Protein AF-E4YW77-F1 (afdb_monomer_lite)

Sequence (332 aa):
PIFEDKIPRGYINLEYGKTAACCHLYTLLKEKKHKRVFITQLLSIFDEQNSPLDLLLYIADNLAYFPHTVIEDILFIIKHADSKINGAGNDLIHTFEKQLEVVENMETDEVKANDSDSDCDPEDENMVARVKERLPGPAEVLHFLRRALSIFMLLWLKIYFKQAFSISDKKIDAYSNDAAAVESKSKPASRKSGPTFEPREVIEYLAGHYRNGESEETQLMAVKMYFKLKKLMYDFDEICDSSDDETTKAKTKSSLTSQLEMEAKMLQKTPKKMQKDDLDSDRDTDGEEKQVQILDKARKKIQQKKSKGTKKKRRRRREDSDSSGSDFTPYG

pLDDT: mean 77.92, std 22.66, range [31.5, 98.19]

InterPro domains:
  IPR024986 Sister chromatid cohesion C-terminal domain [PF12830] (18-83)
  IPR033031 Scc2/Nipped-B family [PTHR21704] (18-323)

Secondary structure (DSSP, 8-state):
----S----SEEEETTEEEETTHHHHHH--SHHHHHHHHHHHHHTTT-TT--HHHHHHHHHHHHHS---BHHHHHHHHHHHHHHHHHHHHHHHHHHHHHHHHHHTTS-S-------SS---TT-HHHHHHHHHT---HHHHHHHHHHHHHHHHHHHHHHHHHHHHT--HHHHHHHHH-HHHHHTT--B--PPSS-----HHHHHHHHTTT--TTSHHHHHHHHHHHHHHHHHHHHHHHHHH-SS-GGGGTGGGTSHHHHHHHHHHHHT---S-SSS--S--------THHHHHHHHHHHHHHHHHHTTSSS---------------------

Foldseek 3Di:
DPDDLDQDAQWDADPQGIAGVCQVVLVVCPDPVSLLVVLLVLLCLLVPLPRDLSSLRNSLRNLLRHPAWWLLSVLSNLLSLLVSLLVLLVVLLVVQVVQLVVQVVVPDDDDPDPPPDDDLDLPPPVLLVSSLVSGHDLVSLQSSLSSLLSSVLSLLSSLLSCQQQVDDVVLSVCCNVCVPVCVVVIDTTDTDPQFDSCSPSSVCVSVPPLPTSPDPRVSSSSSSSSSLSVLQNVVVVCVVPCPDDPPCPVVVCVRPSNVVSVVSVVVSCDPPPDPPDDDDDDDDDDDDVPPVVVVVVVVVVVVVVVVPPDPDDDDDDDDDDDDDDDDDDDDD

Radius of gyration: 33.26 Å; chains: 1; bounding box: 99×67×98 Å

Structure (mmCIF, N/CA/C/O backbone):
data_AF-E4YW77-F1
#
_entry.id   AF-E4YW77-F1
#
loop_
_atom_site.group_PDB
_atom_site.id
_atom_site.type_symbol
_atom_site.label_atom_id
_atom_site.label_alt_id
_atom_site.label_comp_id
_atom_site.label_asym_id
_atom_site.label_entity_id
_atom_site.label_seq_id
_atom_site.pdbx_PDB_ins_code
_atom_site.Cartn_x
_atom_site.Cartn_y
_atom_site.Cartn_z
_atom_site.occupancy
_atom_site.B_iso_or_equiv
_atom_site.auth_seq_id
_atom_site.auth_comp_id
_atom_site.auth_asym_id
_atom_site.auth_atom_id
_atom_site.pdbx_PDB_model_num
ATOM 1 N N . PRO A 1 1 ? -22.494 -23.844 -9.106 1.00 35.53 1 PRO A N 1
ATOM 2 C CA . PRO A 1 1 ? -21.828 -22.906 -8.171 1.00 35.53 1 PRO A CA 1
ATOM 3 C C . PRO A 1 1 ? -20.330 -23.239 -8.051 1.00 35.53 1 PRO A C 1
ATOM 5 O O . PRO A 1 1 ? -19.981 -24.209 -7.392 1.00 35.53 1 PRO A O 1
ATOM 8 N N . ILE A 1 2 ? -19.466 -22.502 -8.761 1.00 37.06 2 ILE A N 1
ATOM 9 C CA . ILE A 1 2 ? -18.009 -22.763 -8.806 1.00 37.06 2 ILE A CA 1
ATOM 10 C C . ILE A 1 2 ? -17.233 -21.464 -8.523 1.00 37.06 2 ILE A C 1
ATOM 12 O O . ILE A 1 2 ? -16.315 -21.085 -9.241 1.00 37.06 2 ILE A O 1
ATOM 16 N N . PHE A 1 3 ? -17.656 -20.768 -7.471 1.00 39.53 3 PHE A N 1
ATOM 17 C CA . PHE A 1 3 ? -16.925 -19.671 -6.847 1.00 39.53 3 PHE A CA 1
ATOM 18 C C . PHE A 1 3 ? -17.033 -19.875 -5.336 1.00 39.53 3 PHE A C 1
ATOM 20 O O . PHE A 1 3 ? -18.004 -19.459 -4.716 1.00 39.53 3 PHE A O 1
ATOM 27 N N . GLU A 1 4 ? -16.069 -20.609 -4.782 1.00 44.56 4 GLU A N 1
ATOM 28 C CA . GLU A 1 4 ? -15.734 -20.523 -3.356 1.00 44.56 4 GLU A CA 1
ATOM 29 C C . GLU A 1 4 ? -15.167 -19.123 -3.076 1.00 44.56 4 GLU A C 1
ATOM 31 O O . GLU A 1 4 ? -14.610 -18.505 -3.989 1.00 44.56 4 GLU A O 1
ATOM 36 N N . ASP A 1 5 ? -15.264 -18.653 -1.831 1.00 53.66 5 ASP A N 1
ATOM 37 C CA . ASP A 1 5 ? -14.944 -17.292 -1.369 1.00 53.66 5 ASP A CA 1
ATOM 38 C C . ASP A 1 5 ? -13.445 -16.930 -1.444 1.00 53.66 5 ASP A C 1
ATOM 40 O O . ASP A 1 5 ? -12.749 -16.717 -0.451 1.00 53.66 5 ASP A O 1
ATOM 44 N N . LYS A 1 6 ? -12.916 -16.879 -2.666 1.00 79.31 6 LYS A N 1
ATOM 45 C CA . LYS A 1 6 ? -11.511 -16.618 -2.975 1.00 79.31 6 LYS A CA 1
ATOM 46 C C . LYS A 1 6 ? -11.339 -15.160 -3.370 1.00 79.31 6 LYS A C 1
ATOM 48 O O . LYS A 1 6 ? -11.734 -14.748 -4.458 1.00 79.31 6 LYS A O 1
ATOM 53 N N . ILE A 1 7 ? -10.709 -14.408 -2.467 1.00 88.44 7 ILE A N 1
ATOM 54 C CA . ILE A 1 7 ? -10.343 -12.994 -2.621 1.00 88.44 7 ILE A CA 1
ATOM 55 C C . ILE A 1 7 ? -9.730 -12.763 -4.018 1.00 88.44 7 ILE A C 1
ATOM 57 O O . ILE A 1 7 ? -8.744 -13.434 -4.351 1.00 88.44 7 ILE A O 1
ATOM 61 N N . PRO A 1 8 ? -10.267 -11.842 -4.841 1.00 90.25 8 PRO A N 1
ATOM 62 C CA . PRO A 1 8 ? -9.777 -11.630 -6.198 1.00 90.25 8 PRO A CA 1
ATOM 63 C C . PRO A 1 8 ? -8.341 -11.094 -6.170 1.00 90.25 8 PRO A C 1
ATOM 65 O O . PRO A 1 8 ? -8.061 -10.041 -5.601 1.00 90.25 8 PRO A O 1
ATOM 68 N N . ARG A 1 9 ? -7.411 -11.825 -6.794 1.00 94.50 9 ARG A N 1
ATOM 69 C CA . ARG A 1 9 ? -5.995 -11.440 -6.889 1.00 94.50 9 ARG A CA 1
ATOM 70 C C . ARG A 1 9 ? -5.672 -10.911 -8.278 1.00 94.50 9 ARG A C 1
ATOM 72 O O . ARG A 1 9 ? -6.065 -11.498 -9.283 1.00 94.50 9 ARG A O 1
ATOM 79 N N . GLY A 1 10 ? -4.900 -9.833 -8.343 1.00 95.75 10 GLY A N 1
ATOM 80 C CA . GLY A 1 10 ? -4.478 -9.188 -9.592 1.00 95.75 10 GLY A CA 1
ATOM 81 C C . GLY A 1 10 ? -3.318 -9.877 -10.308 1.00 95.75 10 GLY A C 1
ATOM 82 O O . GLY A 1 10 ? -2.613 -9.240 -11.091 1.00 95.75 10 GLY A O 1
ATOM 83 N N . TYR A 1 11 ? -3.082 -11.162 -10.036 1.00 95.38 11 TYR A N 1
ATOM 84 C CA . TYR A 1 11 ? -2.024 -11.949 -10.658 1.00 95.38 11 TYR A CA 1
ATOM 85 C C . TYR A 1 11 ? -2.493 -13.342 -11.063 1.00 95.38 11 TYR A C 1
ATOM 87 O O . TYR A 1 11 ? -3.432 -13.906 -10.509 1.00 95.38 11 TYR A O 1
ATOM 95 N N . ILE A 1 12 ? -1.749 -13.924 -11.996 1.00 93.75 12 ILE A N 1
ATOM 96 C CA . ILE A 1 12 ? -1.865 -15.309 -12.435 1.00 93.75 12 ILE A CA 1
ATOM 97 C C . ILE A 1 12 ? -0.593 -16.041 -11.995 1.00 93.75 12 ILE A C 1
ATOM 99 O O . ILE A 1 12 ? 0.522 -15.539 -12.174 1.00 93.75 12 ILE A O 1
ATOM 103 N N . ASN A 1 13 ? -0.756 -17.225 -11.401 1.00 90.94 13 ASN A N 1
ATOM 104 C CA . ASN A 1 13 ? 0.357 -18.129 -11.114 1.00 90.94 13 ASN A CA 1
ATOM 105 C C . ASN A 1 13 ? 0.772 -18.844 -12.408 1.00 90.94 13 ASN A C 1
ATOM 107 O O . ASN A 1 13 ? -0.054 -19.497 -13.042 1.00 90.94 13 ASN A O 1
ATOM 111 N N . LEU A 1 14 ? 2.048 -18.751 -12.771 1.00 85.94 14 LEU A N 1
ATOM 112 C CA . LEU A 1 14 ? 2.686 -19.538 -13.826 1.00 85.94 14 LEU A CA 1
ATOM 113 C C . LEU A 1 14 ? 3.696 -20.509 -13.197 1.00 85.94 14 LEU A C 1
ATOM 115 O O . LEU A 1 14 ? 4.164 -20.289 -12.081 1.00 85.94 14 LEU A O 1
ATOM 119 N N . GLU A 1 15 ? 4.097 -21.527 -13.958 1.00 80.56 15 GLU A N 1
ATOM 120 C CA . GLU A 1 15 ? 5.107 -22.538 -13.587 1.00 80.56 15 GLU A CA 1
ATOM 121 C C . GLU A 1 15 ? 6.407 -21.931 -13.014 1.00 80.56 15 GLU A C 1
ATOM 123 O O . GLU A 1 15 ? 7.008 -22.487 -12.098 1.00 80.56 15 GLU A O 1
ATOM 128 N N . TYR A 1 16 ? 6.794 -20.743 -13.497 1.00 76.94 16 TYR A N 1
ATOM 129 C CA . TYR A 1 16 ? 8.021 -20.033 -13.117 1.00 76.94 16 TYR A CA 1
ATOM 130 C C . TYR A 1 16 ? 7.784 -18.739 -12.303 1.00 76.94 16 TYR A C 1
ATOM 132 O O . TYR A 1 16 ? 8.722 -17.966 -12.105 1.00 76.94 16 TYR A O 1
ATOM 140 N N . GLY A 1 17 ? 6.560 -18.483 -11.812 1.00 84.69 17 GLY A N 1
ATOM 141 C CA . GLY A 1 17 ? 6.255 -17.364 -10.902 1.00 84.69 17 GLY A CA 1
ATOM 142 C C . GLY A 1 17 ? 4.943 -16.614 -11.181 1.00 84.69 17 GLY A C 1
ATOM 143 O O . GLY A 1 17 ? 4.153 -16.996 -12.037 1.00 84.69 17 GLY A O 1
ATOM 144 N N . LYS A 1 18 ? 4.700 -15.519 -10.446 1.00 91.19 18 LYS A N 1
ATOM 145 C CA . LYS A 1 18 ? 3.492 -14.672 -10.573 1.00 91.19 18 LYS A CA 1
ATOM 146 C C . LYS A 1 18 ? 3.658 -13.571 -11.635 1.00 91.19 18 LYS A C 1
ATOM 148 O O . LYS A 1 18 ? 4.657 -12.844 -11.592 1.00 91.19 18 LYS A O 1
ATOM 153 N N . THR A 1 19 ? 2.664 -13.405 -12.513 1.00 93.88 19 THR A N 1
ATOM 154 C CA . THR A 1 19 ? 2.532 -12.297 -13.491 1.00 93.88 19 THR A CA 1
ATOM 155 C C . THR A 1 19 ? 1.221 -11.534 -13.278 1.00 93.88 19 THR A C 1
ATOM 157 O O . THR A 1 19 ? 0.256 -12.132 -12.815 1.00 93.88 19 THR A O 1
ATOM 160 N N . ALA A 1 20 ? 1.149 -10.243 -13.610 1.00 96.50 20 ALA A N 1
ATOM 161 C CA . ALA A 1 20 ? -0.085 -9.459 -13.484 1.00 96.50 20 ALA A CA 1
ATOM 162 C C . ALA A 1 20 ? -1.220 -10.014 -14.363 1.00 96.50 20 ALA A C 1
ATOM 164 O O . ALA A 1 20 ? -0.994 -10.391 -15.515 1.00 96.50 20 ALA A O 1
ATOM 165 N N . ALA A 1 21 ? -2.455 -10.002 -13.860 1.00 96.12 21 ALA A N 1
ATOM 166 C CA . ALA A 1 21 ? -3.632 -10.430 -14.619 1.00 96.12 21 ALA A CA 1
ATOM 167 C C . ALA A 1 21 ? -3.845 -9.546 -15.864 1.00 96.12 21 ALA A C 1
ATOM 169 O O . ALA A 1 21 ? -4.044 -10.044 -16.970 1.00 96.12 21 ALA A O 1
ATOM 170 N N . CYS A 1 22 ? -3.668 -8.232 -15.718 1.00 95.44 22 CYS A N 1
ATOM 171 C CA . CYS A 1 22 ? -3.737 -7.250 -16.799 1.00 95.44 22 CYS A CA 1
ATOM 172 C C . CYS A 1 22 ? -2.391 -7.062 -17.539 1.00 95.44 22 CYS A C 1
ATOM 174 O O . CYS A 1 22 ? -2.182 -6.027 -18.177 1.00 95.44 22 CYS A O 1
ATOM 176 N N . CYS A 1 23 ? -1.453 -8.021 -17.472 1.00 94.56 23 CYS A N 1
ATOM 177 C CA . CYS A 1 23 ? -0.116 -7.869 -18.068 1.00 94.56 23 CYS A CA 1
ATOM 178 C C . CYS A 1 23 ? -0.146 -7.552 -19.574 1.00 94.56 23 CYS A C 1
ATOM 180 O O . CYS A 1 23 ? 0.636 -6.716 -20.027 1.00 94.56 23 CYS A O 1
ATOM 182 N N . HIS A 1 24 ? -1.073 -8.142 -20.339 1.00 94.56 24 HIS A N 1
ATOM 183 C CA . HIS A 1 24 ? -1.190 -7.867 -21.773 1.00 94.56 24 HIS A CA 1
ATOM 184 C C . HIS A 1 24 ? -1.574 -6.404 -22.052 1.00 94.56 24 HIS A C 1
ATOM 186 O O . HIS A 1 24 ? -0.915 -5.750 -22.862 1.00 94.56 24 HIS A O 1
ATOM 192 N N . LEU A 1 25 ? -2.551 -5.858 -21.313 1.00 95.31 25 LEU A N 1
ATOM 193 C CA . LEU A 1 25 ? -2.951 -4.448 -21.403 1.00 95.31 25 LEU A CA 1
ATOM 194 C C . LEU A 1 25 ? -1.757 -3.516 -21.150 1.00 95.31 25 LEU A C 1
ATOM 196 O O . LEU A 1 25 ? -1.513 -2.599 -21.930 1.00 95.31 25 LEU A O 1
ATOM 200 N N . TYR A 1 26 ? -0.949 -3.802 -20.126 1.00 95.88 26 TYR A N 1
ATOM 201 C CA . TYR A 1 26 ? 0.250 -3.017 -19.823 1.00 95.88 26 TYR A CA 1
ATOM 202 C C . TYR A 1 26 ? 1.338 -3.118 -20.911 1.00 95.88 26 TYR A C 1
ATOM 204 O O . TYR A 1 26 ? 2.038 -2.141 -21.173 1.00 95.88 26 TYR A O 1
ATOM 212 N N . THR A 1 27 ? 1.470 -4.260 -21.601 1.00 93.88 27 THR A N 1
ATOM 213 C CA . THR A 1 27 ? 2.408 -4.393 -22.739 1.00 93.88 27 THR A CA 1
ATOM 214 C C . THR A 1 27 ? 1.927 -3.727 -24.032 1.00 93.88 27 THR A C 1
ATOM 216 O O . THR A 1 27 ? 2.758 -3.365 -24.866 1.00 93.88 27 THR A O 1
ATOM 219 N N . LEU A 1 28 ? 0.617 -3.503 -24.199 1.00 96.00 28 LEU A N 1
ATOM 220 C CA . LEU A 1 28 ? 0.075 -2.709 -25.310 1.00 96.00 28 LEU A CA 1
ATOM 221 C C . LEU A 1 28 ? 0.405 -1.210 -25.165 1.00 96.00 28 LEU A C 1
ATOM 223 O O . LEU A 1 28 ? 0.532 -0.510 -26.173 1.00 96.00 28 LEU A O 1
ATOM 227 N N . LEU A 1 29 ? 0.624 -0.721 -23.937 1.00 94.50 29 LEU A N 1
ATOM 228 C CA . LEU A 1 29 ? 1.082 0.643 -23.646 1.00 94.50 29 LEU A CA 1
ATOM 229 C C . LEU A 1 29 ? 2.572 0.821 -24.002 1.00 94.50 29 LEU A C 1
ATOM 231 O O . LEU A 1 29 ? 3.445 0.886 -23.137 1.00 94.50 29 LEU A O 1
ATOM 235 N N . LYS A 1 30 ? 2.872 0.904 -25.304 1.00 89.19 30 LYS A N 1
ATOM 236 C CA . LYS A 1 30 ? 4.247 1.040 -25.825 1.00 89.19 30 LYS A CA 1
ATOM 237 C C . LYS A 1 30 ? 4.947 2.323 -25.367 1.00 89.19 30 LYS A C 1
ATOM 239 O O . LYS A 1 30 ? 6.140 2.302 -25.082 1.00 89.19 30 LYS A O 1
ATOM 244 N N . GLU A 1 31 ? 4.228 3.443 -25.316 1.00 91.88 31 GLU A N 1
ATOM 245 C CA . GLU A 1 31 ? 4.814 4.734 -24.946 1.00 91.88 31 GLU A CA 1
ATOM 246 C C . GLU A 1 31 ? 4.889 4.928 -23.428 1.00 91.88 31 GLU A C 1
ATOM 248 O O . GLU A 1 31 ? 3.885 4.832 -22.718 1.00 91.88 31 GLU A O 1
ATOM 253 N N . LYS A 1 32 ? 6.069 5.333 -22.945 1.00 91.19 32 LYS A N 1
ATOM 254 C CA . LYS A 1 32 ? 6.336 5.647 -21.532 1.00 91.19 32 LYS A CA 1
ATOM 255 C C . LYS A 1 32 ? 5.343 6.654 -20.936 1.00 91.19 32 LYS A C 1
ATOM 257 O O . LYS A 1 32 ? 4.921 6.486 -19.794 1.00 91.19 32 LYS A O 1
ATOM 262 N N . LYS A 1 33 ? 4.916 7.659 -21.714 1.00 93.62 33 LYS A N 1
ATOM 263 C CA . LYS A 1 33 ? 3.917 8.655 -21.285 1.00 93.62 33 LYS A CA 1
ATOM 264 C C . LYS A 1 33 ? 2.561 8.005 -20.959 1.00 93.62 33 LYS A C 1
ATOM 266 O O . LYS A 1 33 ? 1.977 8.309 -19.927 1.00 93.62 33 LYS A O 1
ATOM 271 N N . HIS A 1 34 ? 2.110 7.049 -21.778 1.00 95.25 34 HIS A N 1
ATOM 272 C CA . HIS A 1 34 ? 0.854 6.328 -21.561 1.00 95.25 34 HIS A CA 1
ATOM 273 C C . HIS A 1 34 ? 0.963 5.349 -20.384 1.00 95.25 34 HIS A C 1
ATOM 275 O O . HIS A 1 34 ? 0.038 5.277 -19.582 1.00 95.25 34 HIS A O 1
ATOM 281 N N . LYS A 1 35 ? 2.111 4.668 -20.214 1.00 95.06 35 LYS A N 1
ATOM 282 C CA . LYS A 1 35 ? 2.381 3.860 -19.008 1.00 95.06 35 LYS A CA 1
ATOM 283 C C . LYS A 1 35 ? 2.310 4.695 -17.727 1.00 95.06 35 LYS A C 1
ATOM 285 O O . LYS A 1 35 ? 1.637 4.280 -16.790 1.00 95.06 35 LYS A O 1
ATOM 290 N N . ARG A 1 36 ? 2.974 5.861 -17.690 1.00 95.38 36 ARG A N 1
ATOM 291 C CA . ARG A 1 36 ? 2.954 6.774 -16.531 1.00 95.38 36 ARG A CA 1
ATOM 292 C C . ARG A 1 36 ? 1.522 7.221 -16.204 1.00 95.38 36 ARG A C 1
ATOM 294 O O . ARG A 1 36 ? 1.099 7.028 -15.074 1.00 95.38 36 ARG A O 1
ATOM 301 N N . VAL A 1 37 ? 0.755 7.709 -17.188 1.00 97.12 37 VAL A N 1
ATOM 302 C CA . VAL A 1 37 ? -0.655 8.122 -16.986 1.00 97.12 37 VAL A CA 1
ATOM 303 C C . VAL A 1 37 ? -1.526 6.971 -16.469 1.00 97.12 37 VAL A C 1
ATOM 305 O O . VAL A 1 37 ? -2.259 7.159 -15.503 1.00 97.12 37 VAL A O 1
ATOM 308 N N . PHE A 1 38 ? -1.414 5.774 -17.053 1.00 97.38 38 PHE A N 1
ATOM 309 C CA . PHE A 1 38 ? -2.162 4.592 -16.610 1.00 97.38 38 PHE A CA 1
ATOM 310 C C . PHE A 1 38 ? -1.812 4.184 -15.169 1.00 97.38 38 PHE A C 1
ATOM 312 O O . PHE A 1 38 ? -2.704 3.904 -14.374 1.00 97.38 38 PHE A O 1
ATOM 319 N N . ILE A 1 39 ? -0.527 4.212 -14.798 1.00 97.38 39 ILE A N 1
ATOM 320 C CA . ILE A 1 39 ? -0.080 3.967 -13.418 1.00 97.38 39 ILE A CA 1
ATOM 321 C C . ILE A 1 39 ? -0.649 5.020 -12.457 1.00 97.38 39 ILE A C 1
ATOM 323 O O . ILE A 1 39 ? -1.152 4.657 -11.397 1.00 97.38 39 ILE A O 1
ATOM 327 N N . THR A 1 40 ? -0.610 6.306 -12.818 1.00 97.31 40 THR A N 1
ATOM 328 C CA . THR A 1 40 ? -1.172 7.381 -11.987 1.00 97.31 40 THR A CA 1
ATOM 329 C C . THR A 1 40 ? -2.684 7.214 -11.799 1.00 97.31 40 THR A C 1
ATOM 331 O O . THR A 1 40 ? -3.159 7.381 -10.682 1.00 97.31 40 THR A O 1
ATOM 334 N N . GLN A 1 41 ? -3.424 6.802 -12.838 1.00 96.56 41 GLN A N 1
ATOM 335 C CA . GLN A 1 41 ? -4.861 6.495 -12.746 1.00 96.56 41 GLN A CA 1
ATOM 336 C C . GLN A 1 41 ? -5.164 5.269 -11.870 1.00 96.56 41 GLN A C 1
ATOM 338 O O . GLN A 1 41 ? -6.141 5.275 -11.129 1.00 96.56 41 GLN A O 1
ATOM 343 N N . LEU A 1 42 ? -4.328 4.224 -11.909 1.00 97.12 42 LEU A N 1
ATOM 344 C CA . LEU A 1 42 ? -4.466 3.082 -10.997 1.00 97.12 42 LEU A CA 1
ATOM 345 C C . LEU A 1 42 ? -4.191 3.471 -9.536 1.00 97.12 42 LEU A C 1
ATOM 347 O O . LEU A 1 42 ? -4.837 2.952 -8.630 1.00 97.12 42 LEU A O 1
ATOM 351 N N . LEU A 1 43 ? -3.246 4.385 -9.300 1.00 97.12 43 LEU A N 1
ATOM 352 C CA . LEU A 1 43 ? -2.901 4.854 -7.957 1.00 97.12 43 LEU A CA 1
ATOM 353 C C . LEU A 1 43 ? -3.898 5.882 -7.399 1.00 97.12 43 LEU A C 1
ATOM 355 O O . LEU A 1 43 ? -4.079 5.916 -6.186 1.00 97.12 43 LEU A O 1
ATOM 359 N N . SER A 1 44 ? -4.591 6.669 -8.231 1.00 95.69 44 SER A N 1
ATOM 360 C CA . SER A 1 44 ? -5.614 7.610 -7.741 1.00 95.69 44 SER A CA 1
ATOM 361 C C . SER A 1 44 ? -6.852 6.924 -7.153 1.00 95.69 44 SER A C 1
ATOM 363 O O . SER A 1 44 ? -7.528 7.501 -6.312 1.00 95.69 44 SER A O 1
ATOM 365 N N . ILE A 1 45 ? -7.109 5.658 -7.499 1.00 95.69 45 ILE A N 1
ATOM 366 C CA . ILE A 1 45 ? -8.207 4.868 -6.911 1.00 95.69 45 ILE A CA 1
ATOM 367 C C . ILE A 1 45 ? -7.982 4.644 -5.393 1.00 95.69 45 ILE A C 1
ATOM 369 O O . ILE A 1 45 ? -8.934 4.397 -4.658 1.00 95.69 45 ILE A O 1
ATOM 373 N N . PHE A 1 46 ? -6.748 4.796 -4.885 1.00 95.75 46 PHE A N 1
ATOM 374 C CA . PHE A 1 46 ? -6.438 4.766 -3.444 1.00 95.75 46 PHE A CA 1
ATOM 375 C C . PHE A 1 46 ? -6.796 6.076 -2.709 1.00 95.75 46 PHE A C 1
ATOM 377 O O . PHE A 1 46 ? -6.960 6.060 -1.485 1.00 95.75 46 PHE A O 1
ATOM 384 N N . ASP A 1 47 ? -6.948 7.200 -3.423 1.00 91.00 47 ASP A N 1
ATOM 385 C CA . ASP A 1 47 ? -7.424 8.459 -2.829 1.00 91.00 47 ASP A CA 1
ATOM 386 C C . ASP A 1 47 ? -8.889 8.334 -2.396 1.00 91.00 47 ASP A C 1
ATOM 388 O O . ASP A 1 47 ? -9.266 8.788 -1.315 1.00 91.00 47 ASP A O 1
ATOM 392 N N . GLU A 1 48 ? -9.701 7.671 -3.224 1.00 89.38 48 GLU A N 1
ATOM 393 C CA . GLU A 1 48 ? -11.135 7.484 -3.019 1.00 89.38 48 GLU A CA 1
ATOM 394 C C . GLU A 1 48 ? -11.419 6.756 -1.694 1.00 89.38 48 GLU A C 1
ATOM 396 O O . GLU A 1 48 ? -11.180 5.556 -1.541 1.00 89.38 48 GLU A O 1
ATOM 401 N N . GLN A 1 49 ? -11.979 7.483 -0.720 1.00 78.44 49 GLN A N 1
ATOM 402 C CA . GLN A 1 49 ? -12.265 6.963 0.625 1.00 78.44 49 GLN A CA 1
ATOM 403 C C . GLN A 1 49 ? -13.143 5.699 0.604 1.00 78.44 49 GLN A C 1
ATOM 405 O O . GLN A 1 49 ? -12.969 4.803 1.429 1.00 78.44 49 GLN A O 1
ATOM 410 N N . ASN A 1 50 ? -14.032 5.599 -0.389 1.00 83.75 50 ASN A N 1
ATOM 411 C CA . ASN A 1 50 ? -14.988 4.507 -0.556 1.00 83.75 50 ASN A CA 1
ATOM 412 C C . ASN A 1 50 ? -14.530 3.386 -1.509 1.00 83.75 50 ASN A C 1
ATOM 414 O O . ASN A 1 50 ? -15.314 2.468 -1.764 1.00 83.75 50 ASN A O 1
ATOM 418 N N . SER A 1 51 ? -13.280 3.386 -1.990 1.00 90.44 51 SER A N 1
ATOM 419 C CA . SER A 1 51 ? -12.745 2.289 -2.816 1.00 90.44 51 SER A CA 1
ATOM 420 C C . SER A 1 51 ? -12.773 0.947 -2.069 1.00 90.44 51 SER A C 1
ATOM 422 O O . SER A 1 51 ? -12.347 0.880 -0.907 1.00 90.44 51 SER A O 1
ATOM 424 N N . PRO A 1 52 ? -13.322 -0.135 -2.654 1.00 93.38 52 PRO A N 1
ATOM 425 C CA . PRO A 1 52 ? -13.414 -1.428 -1.985 1.00 93.38 52 PRO A CA 1
ATOM 426 C C . PRO A 1 52 ? -12.042 -2.122 -1.956 1.00 93.38 52 PRO A C 1
ATOM 428 O O . PRO A 1 52 ? -11.255 -2.051 -2.901 1.00 93.38 52 PRO A O 1
ATOM 431 N N . LEU A 1 53 ? -11.707 -2.722 -0.810 1.00 94.81 53 LEU A N 1
ATOM 432 C CA . LEU A 1 53 ? -10.327 -3.107 -0.486 1.00 94.81 53 LEU A CA 1
ATOM 433 C C . LEU A 1 53 ? -9.819 -4.301 -1.321 1.00 94.81 53 LEU A C 1
ATOM 435 O O . LEU A 1 53 ? -8.620 -4.430 -1.551 1.00 94.81 53 LEU A O 1
ATOM 439 N N . ASP A 1 54 ? -10.728 -5.130 -1.829 1.00 95.50 54 ASP A N 1
ATOM 440 C CA . ASP A 1 54 ? -10.467 -6.216 -2.776 1.00 95.50 54 ASP A CA 1
ATOM 441 C C . ASP A 1 54 ? -10.109 -5.694 -4.178 1.00 95.50 54 ASP A C 1
ATOM 443 O O . ASP A 1 54 ? -9.155 -6.181 -4.785 1.00 95.50 54 ASP A O 1
ATOM 447 N N . LEU A 1 55 ? -10.786 -4.644 -4.661 1.00 96.12 55 LEU A N 1
ATOM 448 C CA . LEU A 1 55 ? -10.392 -3.932 -5.882 1.00 96.12 55 LEU A CA 1
ATOM 449 C C . LEU A 1 55 ? -9.011 -3.286 -5.719 1.00 96.12 55 LEU A C 1
ATOM 451 O O . LEU A 1 55 ? -8.166 -3.410 -6.606 1.00 96.12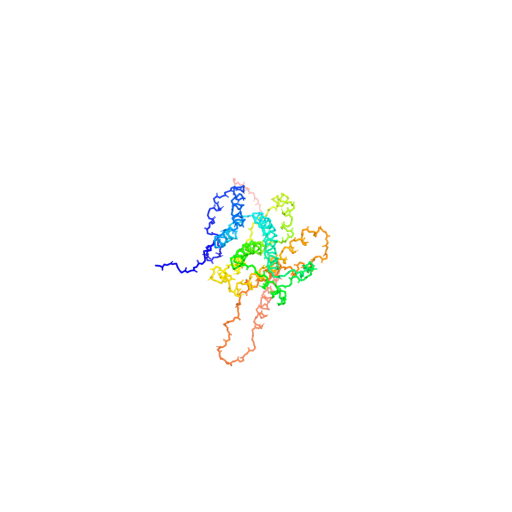 55 LEU A O 1
ATOM 455 N N . LEU A 1 56 ? -8.752 -2.639 -4.579 1.00 97.62 56 LEU A N 1
ATOM 456 C CA . LEU A 1 56 ? -7.441 -2.052 -4.285 1.00 97.62 56 LEU A CA 1
ATOM 457 C C . LEU A 1 56 ? -6.337 -3.123 -4.222 1.00 97.62 56 LEU A C 1
ATOM 459 O O . LEU A 1 56 ? -5.248 -2.897 -4.750 1.00 97.62 56 LEU A O 1
ATOM 463 N N . LEU A 1 57 ? -6.616 -4.307 -3.662 1.00 97.81 57 LEU A N 1
ATOM 464 C CA . LEU A 1 57 ? -5.690 -5.447 -3.667 1.00 97.81 57 LEU A CA 1
ATOM 465 C C . LEU A 1 57 ? -5.445 -5.974 -5.086 1.00 97.81 57 LEU A C 1
ATOM 467 O O . LEU A 1 57 ? -4.295 -6.200 -5.465 1.00 97.81 57 LEU A O 1
ATOM 471 N N . TYR A 1 58 ? -6.497 -6.104 -5.896 1.00 97.69 58 TYR A N 1
ATOM 472 C CA . TYR A 1 58 ? -6.388 -6.486 -7.303 1.00 97.69 58 TYR A CA 1
ATOM 473 C C . TYR A 1 58 ? -5.544 -5.477 -8.106 1.00 97.69 58 TYR A C 1
ATOM 475 O O . TYR A 1 58 ? -4.733 -5.870 -8.950 1.00 97.69 58 TYR A O 1
ATOM 483 N N . ILE A 1 59 ? -5.666 -4.176 -7.831 1.00 97.94 59 ILE A N 1
ATOM 484 C CA . ILE A 1 59 ? -4.834 -3.134 -8.451 1.00 97.94 59 ILE A CA 1
ATOM 485 C C . ILE A 1 59 ? -3.380 -3.219 -7.958 1.00 97.94 59 ILE A C 1
ATOM 487 O O . ILE A 1 59 ? -2.460 -3.198 -8.781 1.00 97.94 59 ILE A O 1
ATOM 491 N N . ALA A 1 60 ? -3.154 -3.365 -6.649 1.00 98.19 60 ALA A N 1
ATOM 492 C CA . ALA A 1 60 ? -1.815 -3.454 -6.062 1.00 98.19 60 ALA A CA 1
ATOM 493 C C . ALA A 1 60 ? -1.042 -4.694 -6.546 1.00 98.19 60 ALA A C 1
ATOM 495 O O . ALA A 1 60 ? 0.129 -4.583 -6.911 1.00 98.19 60 ALA A O 1
ATOM 496 N N . ASP A 1 61 ? -1.707 -5.850 -6.644 1.00 98.00 61 ASP A N 1
ATOM 497 C CA . ASP A 1 61 ? -1.160 -7.051 -7.283 1.00 98.00 61 ASP A CA 1
ATOM 498 C C . ASP A 1 61 ? -0.749 -6.761 -8.738 1.00 98.00 61 ASP A C 1
ATOM 500 O O . ASP A 1 61 ? 0.375 -7.064 -9.139 1.00 98.00 61 ASP A O 1
ATOM 504 N N . ASN A 1 62 ? -1.623 -6.145 -9.543 1.00 98.00 62 ASN A N 1
ATOM 505 C CA . ASN A 1 62 ? -1.286 -5.822 -10.932 1.00 98.00 62 ASN A CA 1
ATOM 506 C C . ASN A 1 62 ? -0.047 -4.909 -11.012 1.00 98.00 62 ASN A C 1
ATOM 508 O O . ASN A 1 62 ? 0.878 -5.211 -11.765 1.00 98.00 62 ASN A O 1
ATOM 512 N N . LEU A 1 63 ? 0.028 -3.860 -10.184 1.00 98.19 63 LEU A N 1
ATOM 513 C CA . LEU A 1 63 ? 1.202 -2.982 -10.088 1.00 98.19 63 LEU A CA 1
ATOM 514 C C . LEU A 1 63 ? 2.477 -3.753 -9.694 1.00 98.19 63 LEU A C 1
ATOM 516 O O . LEU A 1 63 ? 3.523 -3.563 -10.322 1.00 98.19 63 LEU A O 1
ATOM 520 N N . ALA A 1 64 ? 2.396 -4.655 -8.711 1.00 97.50 64 ALA A N 1
ATOM 521 C CA . ALA A 1 64 ? 3.511 -5.486 -8.248 1.00 97.50 64 ALA A CA 1
ATOM 522 C C . ALA A 1 64 ? 4.027 -6.466 -9.320 1.00 97.50 64 ALA A C 1
ATOM 524 O O . ALA A 1 64 ? 5.233 -6.723 -9.421 1.00 97.50 64 ALA A O 1
ATOM 525 N N . TYR A 1 65 ? 3.123 -7.035 -10.120 1.00 97.00 65 TYR A N 1
ATOM 526 C CA . TYR A 1 65 ? 3.429 -8.130 -11.042 1.00 97.00 65 TYR A CA 1
ATOM 527 C C . TYR A 1 65 ? 3.443 -7.724 -12.531 1.00 97.00 65 TYR A C 1
ATOM 529 O O . TYR A 1 65 ? 3.617 -8.594 -13.390 1.00 97.00 65 TYR A O 1
ATOM 537 N N . PHE A 1 66 ? 3.302 -6.433 -12.864 1.00 97.12 66 PHE A N 1
ATOM 538 C CA . PHE A 1 66 ? 3.493 -5.936 -14.233 1.00 97.12 66 PHE A CA 1
ATOM 539 C C . PHE A 1 66 ? 4.929 -6.196 -14.742 1.00 97.12 66 PHE A C 1
ATOM 541 O O . PHE A 1 66 ? 5.886 -6.186 -13.959 1.00 97.12 66 PHE A O 1
ATOM 548 N N . PRO A 1 67 ? 5.115 -6.403 -16.063 1.00 94.31 67 PRO A N 1
ATOM 549 C CA . PRO A 1 67 ? 6.431 -6.565 -16.678 1.00 94.31 67 PRO A CA 1
ATOM 550 C C . PRO A 1 67 ? 7.157 -5.213 -16.781 1.00 94.31 67 PRO A C 1
ATOM 552 O O . PRO A 1 67 ? 7.247 -4.602 -17.849 1.00 94.31 67 PRO A O 1
ATOM 555 N N . HIS A 1 68 ? 7.660 -4.739 -15.642 1.00 94.69 68 HIS A N 1
ATOM 556 C CA . HIS A 1 68 ? 8.499 -3.545 -15.543 1.00 94.69 68 HIS A CA 1
ATOM 557 C C . HIS A 1 68 ? 9.793 -3.748 -16.325 1.00 94.69 68 HIS A C 1
ATOM 559 O O . HIS A 1 68 ? 10.508 -4.729 -16.124 1.00 94.69 68 HIS A O 1
ATOM 565 N N . THR A 1 69 ? 10.079 -2.823 -17.235 1.00 92.56 69 THR A N 1
ATOM 566 C CA . THR A 1 69 ? 11.180 -2.928 -18.203 1.00 92.56 69 THR A CA 1
ATOM 567 C C . THR A 1 69 ? 12.454 -2.258 -17.706 1.00 92.56 69 THR A C 1
ATOM 569 O O . THR A 1 69 ? 13.564 -2.723 -17.969 1.00 92.56 69 THR A O 1
ATOM 572 N N . VAL A 1 70 ? 12.302 -1.173 -16.954 1.00 93.94 70 VAL A N 1
ATOM 573 C CA . VAL A 1 70 ? 13.382 -0.314 -16.474 1.00 93.94 70 VAL A CA 1
ATOM 574 C C . VAL A 1 70 ? 13.166 -0.071 -14.981 1.00 93.94 70 VAL A C 1
ATOM 576 O O . VAL A 1 70 ? 12.032 0.084 -14.542 1.00 93.94 70 VAL A O 1
ATOM 579 N N . ILE A 1 71 ? 14.230 -0.003 -14.171 1.00 94.81 71 ILE A N 1
ATOM 580 C CA . ILE A 1 71 ? 14.083 0.271 -12.723 1.00 94.81 71 ILE A CA 1
ATOM 581 C C . ILE A 1 71 ? 13.380 1.617 -12.463 1.00 94.81 71 ILE A C 1
ATOM 583 O O . ILE A 1 71 ? 12.735 1.804 -11.438 1.00 94.81 71 ILE A O 1
ATOM 587 N N . GLU A 1 72 ? 13.478 2.549 -13.404 1.00 94.31 72 GLU A N 1
ATOM 588 C CA . GLU A 1 72 ? 12.800 3.840 -13.341 1.00 94.31 72 GLU A CA 1
ATOM 589 C C . GLU A 1 72 ? 11.262 3.727 -13.430 1.00 94.31 72 GLU A C 1
ATOM 591 O O . GLU A 1 72 ? 10.575 4.489 -12.755 1.00 94.31 72 GLU A O 1
ATOM 596 N N . ASP A 1 73 ? 10.720 2.729 -14.149 1.00 94.06 73 ASP A N 1
ATOM 597 C CA . ASP A 1 73 ? 9.273 2.436 -14.176 1.00 94.06 73 ASP A CA 1
ATOM 598 C C . ASP A 1 73 ? 8.752 2.145 -12.749 1.00 94.06 73 ASP A C 1
ATOM 600 O O . ASP A 1 73 ? 7.652 2.544 -12.371 1.00 94.06 73 ASP A O 1
ATOM 604 N N . ILE A 1 74 ? 9.583 1.482 -11.936 1.00 96.94 74 ILE A N 1
ATOM 605 C CA . ILE A 1 74 ? 9.282 1.079 -10.556 1.00 96.94 74 ILE A CA 1
ATOM 606 C C . ILE A 1 74 ? 9.503 2.237 -9.576 1.00 96.94 74 ILE A C 1
ATOM 608 O O . ILE A 1 74 ? 8.691 2.445 -8.680 1.00 96.94 74 ILE A O 1
ATOM 612 N N . LEU A 1 75 ? 10.570 3.024 -9.757 1.00 97.12 75 LEU A N 1
ATOM 613 C CA . LEU A 1 75 ? 10.818 4.230 -8.954 1.00 97.12 75 LEU A CA 1
ATOM 614 C C . LEU A 1 75 ? 9.699 5.269 -9.131 1.00 97.12 75 LEU A C 1
ATOM 616 O O . LEU A 1 75 ? 9.307 5.910 -8.159 1.00 97.12 75 LEU A O 1
ATOM 620 N N . PHE A 1 76 ? 9.129 5.377 -10.336 1.00 96.94 76 PHE A N 1
ATOM 621 C CA . PHE A 1 76 ? 7.936 6.183 -10.599 1.00 96.94 76 PHE A CA 1
ATOM 622 C C . PHE A 1 76 ? 6.736 5.734 -9.749 1.00 96.94 76 PHE A C 1
ATOM 624 O O . PHE A 1 76 ? 6.080 6.583 -9.142 1.00 96.94 76 PHE A O 1
ATOM 631 N N . ILE A 1 77 ? 6.477 4.421 -9.658 1.00 98.19 77 ILE A N 1
ATOM 632 C CA . ILE A 1 77 ? 5.400 3.864 -8.820 1.00 98.19 77 ILE A CA 1
ATOM 633 C C . ILE A 1 77 ? 5.677 4.123 -7.336 1.00 98.19 77 ILE A C 1
ATOM 635 O O . ILE A 1 77 ? 4.785 4.601 -6.643 1.00 98.19 77 ILE A O 1
ATOM 639 N N . ILE A 1 78 ? 6.902 3.866 -6.858 1.00 97.88 78 ILE A N 1
ATOM 640 C CA . ILE A 1 78 ? 7.284 4.098 -5.455 1.00 97.88 78 ILE A CA 1
ATOM 641 C C . ILE A 1 78 ? 7.083 5.571 -5.074 1.00 97.88 78 ILE A C 1
ATOM 643 O O . ILE A 1 78 ? 6.423 5.841 -4.078 1.00 97.88 78 ILE A O 1
ATOM 647 N N . LYS A 1 79 ? 7.555 6.523 -5.891 1.00 96.12 79 LYS A N 1
ATOM 648 C CA . LYS A 1 79 ? 7.402 7.964 -5.618 1.00 96.12 79 LYS A CA 1
ATOM 649 C C . LYS A 1 79 ? 5.934 8.399 -5.526 1.00 96.12 79 LYS A C 1
ATOM 651 O O . LYS A 1 79 ? 5.592 9.230 -4.688 1.00 96.12 79 LYS A O 1
ATOM 656 N N . HIS A 1 80 ? 5.059 7.833 -6.360 1.00 97.00 80 HIS A N 1
ATOM 657 C CA . HIS A 1 80 ? 3.620 8.098 -6.267 1.00 97.00 80 HIS A CA 1
ATOM 658 C C . HIS A 1 80 ? 2.999 7.426 -5.038 1.00 97.00 80 HIS A C 1
ATOM 660 O O . HIS A 1 80 ? 2.217 8.068 -4.347 1.00 97.00 80 HIS A O 1
ATOM 666 N N . ALA A 1 81 ? 3.366 6.180 -4.729 1.00 97.56 81 ALA A N 1
ATOM 667 C CA . ALA A 1 81 ? 2.903 5.484 -3.531 1.00 97.56 81 ALA A CA 1
ATOM 668 C C . ALA A 1 81 ? 3.305 6.233 -2.247 1.00 97.56 81 ALA A C 1
ATOM 670 O O . ALA A 1 81 ? 2.454 6.445 -1.395 1.00 97.56 81 ALA A O 1
ATOM 671 N N . ASP A 1 82 ? 4.544 6.718 -2.146 1.00 96.00 82 ASP A N 1
ATOM 672 C CA . ASP A 1 82 ? 5.025 7.512 -1.007 1.00 96.00 82 ASP A CA 1
ATOM 673 C C . ASP A 1 82 ? 4.270 8.840 -0.858 1.00 96.00 82 ASP A C 1
ATOM 675 O O . ASP A 1 82 ? 3.842 9.188 0.240 1.00 96.00 82 ASP A O 1
ATOM 679 N N . SER A 1 83 ? 4.010 9.546 -1.965 1.00 95.06 83 SER A N 1
ATOM 680 C CA . SER A 1 83 ? 3.172 10.754 -1.951 1.00 95.06 83 SER A CA 1
ATOM 681 C C . SER A 1 83 ? 1.728 10.474 -1.509 1.00 95.06 83 SER A C 1
ATOM 683 O O . SER A 1 83 ? 1.113 11.343 -0.892 1.00 95.06 83 SER A O 1
ATOM 685 N N . LYS A 1 84 ? 1.183 9.289 -1.818 1.00 95.06 84 LYS A N 1
ATOM 686 C CA . LYS A 1 84 ? -0.162 8.865 -1.394 1.00 95.06 84 LYS A CA 1
ATOM 687 C C . LYS A 1 84 ? -0.187 8.442 0.075 1.00 95.06 84 LYS A C 1
ATOM 689 O O . LYS A 1 84 ? -1.123 8.807 0.775 1.00 95.06 84 LYS A O 1
ATOM 694 N N . ILE A 1 85 ? 0.842 7.730 0.540 1.00 95.81 85 ILE A N 1
ATOM 695 C CA . ILE A 1 85 ? 1.016 7.325 1.942 1.00 95.81 85 ILE A CA 1
ATOM 696 C C . ILE A 1 85 ? 1.111 8.557 2.847 1.00 95.81 85 ILE A C 1
ATOM 698 O O . ILE A 1 85 ? 0.368 8.627 3.818 1.00 95.81 85 ILE A O 1
ATOM 702 N N . ASN A 1 86 ? 1.956 9.536 2.505 1.00 94.25 86 ASN A N 1
ATOM 703 C CA . ASN A 1 86 ? 2.151 10.729 3.332 1.00 94.25 86 ASN A CA 1
ATOM 704 C C . ASN A 1 86 ? 0.872 11.588 3.433 1.00 94.25 86 ASN A C 1
ATOM 706 O O . ASN A 1 86 ? 0.437 11.939 4.527 1.00 94.25 86 ASN A O 1
ATOM 710 N N . GLY A 1 87 ? 0.213 11.867 2.299 1.00 92.88 87 GLY A N 1
ATOM 711 C CA . GLY A 1 87 ? -1.036 12.639 2.296 1.00 92.88 87 GLY A CA 1
ATOM 712 C C . GLY A 1 87 ? -2.174 11.921 3.028 1.00 92.88 87 GLY A C 1
ATOM 713 O O . GLY A 1 87 ? -2.716 12.435 4.001 1.00 92.88 87 GLY A O 1
ATOM 714 N N . ALA A 1 88 ? -2.504 10.696 2.605 1.00 94.94 88 ALA A N 1
ATOM 715 C CA . ALA A 1 88 ? -3.634 9.965 3.174 1.00 94.94 88 ALA A CA 1
ATOM 716 C C . ALA A 1 88 ? -3.394 9.484 4.616 1.00 94.94 88 ALA A C 1
ATOM 718 O O . ALA A 1 88 ? -4.368 9.242 5.326 1.00 94.94 88 ALA A O 1
ATOM 719 N N . GLY A 1 89 ? -2.137 9.318 5.041 1.00 95.31 89 GLY A N 1
ATOM 720 C CA . GLY A 1 89 ? -1.771 8.943 6.406 1.00 95.31 89 GLY A CA 1
ATOM 721 C C . GLY A 1 89 ? -2.015 10.070 7.399 1.00 95.31 89 GLY A C 1
ATOM 722 O O . GLY A 1 89 ? -2.757 9.869 8.359 1.00 95.31 89 GLY A O 1
ATOM 723 N N . ASN A 1 90 ? -1.480 11.261 7.128 1.00 93.38 90 ASN A N 1
ATOM 724 C CA . ASN A 1 90 ? -1.671 12.429 7.986 1.00 93.38 90 ASN A CA 1
ATOM 725 C C . ASN A 1 90 ? -3.142 12.879 8.043 1.00 93.38 90 ASN A C 1
ATOM 727 O O . ASN A 1 90 ? -3.675 13.071 9.138 1.00 93.38 90 ASN A O 1
ATOM 731 N N . ASP A 1 91 ? -3.840 12.921 6.898 1.00 95.12 91 ASP A N 1
ATOM 732 C CA . ASP A 1 91 ? -5.289 13.183 6.847 1.00 95.12 91 ASP A CA 1
ATOM 733 C C . ASP A 1 91 ? -6.087 12.197 7.721 1.00 95.12 91 ASP A C 1
ATOM 735 O O . ASP A 1 91 ? -7.068 12.579 8.365 1.00 95.12 91 ASP A O 1
ATOM 739 N N . LEU A 1 92 ? -5.688 10.919 7.744 1.00 96.19 92 LEU A N 1
ATOM 740 C CA . LEU A 1 92 ? -6.387 9.867 8.481 1.00 96.19 92 LEU A CA 1
ATOM 741 C C . LEU A 1 92 ? -6.084 9.896 9.983 1.00 96.19 92 LEU A C 1
ATOM 743 O O . LEU A 1 92 ? -7.016 9.707 10.762 1.00 96.19 92 LEU A O 1
ATOM 747 N N . ILE A 1 93 ? -4.833 10.153 10.390 1.00 94.56 93 ILE A N 1
ATOM 748 C CA . ILE A 1 93 ? -4.467 10.324 11.807 1.00 94.56 93 ILE A CA 1
ATOM 749 C C . ILE A 1 93 ? -5.256 11.493 12.399 1.00 94.56 93 ILE A C 1
ATOM 751 O O . ILE A 1 93 ? -6.051 11.270 13.304 1.00 94.56 93 ILE A O 1
ATOM 755 N N . HIS A 1 94 ? -5.132 12.695 11.828 1.00 93.56 94 HIS A N 1
ATOM 756 C CA . HIS A 1 94 ? -5.804 13.898 12.334 1.00 93.56 94 HIS A CA 1
ATOM 757 C C . HIS A 1 94 ? -7.337 13.740 12.373 1.00 93.56 94 HIS A C 1
ATOM 759 O O . HIS A 1 94 ? -8.002 14.185 13.310 1.00 93.56 94 HIS A O 1
ATOM 765 N N . THR A 1 95 ? -7.921 13.067 11.371 1.00 94.88 95 THR A N 1
ATOM 766 C CA . THR A 1 95 ? -9.363 12.765 11.362 1.00 94.88 95 THR A CA 1
ATOM 767 C C . THR A 1 95 ? -9.758 11.817 12.497 1.00 94.88 95 THR A C 1
ATOM 769 O O . THR A 1 95 ? -10.801 12.019 13.114 1.00 94.88 95 THR A O 1
ATOM 772 N N . PHE A 1 96 ? -8.942 10.798 12.775 1.00 94.88 96 PHE A N 1
ATOM 773 C CA . PHE A 1 96 ? -9.213 9.800 13.808 1.00 94.88 96 PHE A CA 1
ATOM 774 C C . PHE A 1 96 ? -8.963 10.343 15.219 1.00 94.88 96 PHE A C 1
ATOM 776 O O . PHE A 1 96 ? -9.807 10.160 16.086 1.00 94.88 96 PHE A O 1
ATOM 783 N N . GLU A 1 97 ? -7.877 11.086 15.447 1.00 93.12 97 GLU A N 1
ATOM 784 C CA . GLU A 1 97 ? -7.598 11.760 16.724 1.00 93.12 97 GLU A CA 1
ATOM 785 C C . GLU A 1 97 ? -8.748 12.680 17.130 1.00 93.12 97 GLU A C 1
ATOM 787 O O . GLU A 1 97 ? -9.281 12.556 18.229 1.00 93.12 97 GLU A O 1
ATOM 792 N N . LYS A 1 98 ? -9.233 13.506 16.197 1.00 92.06 98 LYS A N 1
ATOM 793 C CA . LYS A 1 98 ? -10.414 14.346 16.418 1.00 92.06 98 LYS A CA 1
ATOM 794 C C . LYS A 1 98 ? -11.679 13.538 16.745 1.00 92.06 98 LYS A C 1
ATOM 796 O O . LYS A 1 98 ? -12.564 14.033 17.439 1.00 92.06 98 LYS A O 1
ATOM 801 N N . GLN A 1 99 ? -11.801 12.308 16.244 1.00 90.56 99 GLN A N 1
ATOM 802 C CA . GLN A 1 99 ? -12.899 11.411 16.614 1.00 90.56 99 GLN A CA 1
ATOM 803 C C . GLN A 1 99 ? -12.741 10.850 18.038 1.00 90.56 99 GLN A C 1
ATOM 805 O O . GLN A 1 99 ? -13.760 10.675 18.700 1.00 90.56 99 GLN A O 1
ATOM 810 N N . LEU A 1 100 ? -11.511 10.645 18.529 1.00 88.81 100 LEU A N 1
ATOM 811 C CA . LEU A 1 100 ? -11.233 10.292 19.931 1.00 88.81 100 LEU A CA 1
ATOM 812 C C . LEU A 1 100 ? -11.532 11.477 20.879 1.00 88.81 100 LEU A C 1
ATOM 814 O O . LEU A 1 100 ? -12.174 11.295 21.910 1.00 88.81 100 LEU A O 1
ATOM 818 N N . GLU A 1 101 ? -11.131 12.703 20.516 1.00 80.00 101 GLU A N 1
ATOM 819 C CA . GLU A 1 101 ? -11.391 13.931 21.301 1.00 80.00 101 GLU A CA 1
ATOM 820 C C . GLU A 1 101 ? -12.892 14.224 21.486 1.00 80.00 101 GLU A C 1
ATOM 822 O O . GLU A 1 101 ? -13.325 14.731 22.522 1.00 80.00 101 GLU A O 1
ATOM 827 N N . VAL A 1 102 ? -13.722 13.915 20.483 1.00 68.75 102 VAL A N 1
ATOM 828 C CA . VAL A 1 102 ? -15.176 14.145 20.555 1.00 68.75 102 VAL A CA 1
ATOM 829 C C . VAL A 1 102 ? -15.852 13.257 21.610 1.00 68.75 102 VAL A C 1
ATOM 831 O O . VAL A 1 102 ? -16.893 13.656 22.131 1.00 68.75 102 VAL A O 1
ATOM 834 N N . VAL A 1 103 ? -15.256 12.116 21.980 1.00 60.12 103 VAL A N 1
ATOM 835 C CA . VAL A 1 103 ? -15.767 11.254 23.060 1.00 60.12 103 VAL A CA 1
ATOM 836 C C . VAL A 1 103 ? -15.594 11.924 24.429 1.00 60.12 103 VAL A C 1
ATOM 838 O O . VAL A 1 103 ? -16.549 11.960 25.201 1.00 60.12 103 VAL A O 1
ATOM 841 N N . GLU A 1 104 ? -14.443 12.555 24.701 1.00 55.34 104 GLU A N 1
ATOM 842 C CA . GLU A 1 104 ? -14.217 13.300 25.958 1.00 55.34 104 GLU A CA 1
ATOM 843 C C . GLU A 1 104 ? -15.253 14.422 26.147 1.00 55.34 104 GLU A C 1
ATOM 845 O O . GLU A 1 104 ? -15.779 14.624 27.236 1.00 55.34 104 GLU A O 1
ATOM 850 N N . ASN A 1 105 ? -15.636 15.104 25.063 1.00 55.22 105 ASN A N 1
ATOM 851 C CA . ASN A 1 105 ? -16.610 16.200 25.101 1.00 55.22 105 ASN A CA 1
ATOM 852 C C . ASN A 1 105 ? -18.067 15.752 25.369 1.00 55.22 105 ASN A C 1
ATOM 854 O O . ASN A 1 105 ? -18.954 16.604 25.454 1.00 55.22 105 ASN A O 1
ATOM 858 N N . MET A 1 106 ? -18.339 14.446 25.496 1.00 54.41 106 MET A N 1
ATOM 859 C CA . MET A 1 106 ? -19.631 13.926 25.966 1.00 54.41 106 MET A CA 1
ATOM 860 C C . MET A 1 106 ? -19.617 13.515 27.446 1.00 54.41 106 MET A C 1
ATOM 862 O O . MET A 1 106 ? -20.687 13.467 28.056 1.00 54.41 106 MET A O 1
ATOM 866 N N . GLU A 1 107 ? -18.443 13.283 28.044 1.00 48.75 107 GLU A N 1
ATOM 867 C CA . GLU A 1 107 ? -18.295 12.839 29.435 1.00 48.75 107 GLU A CA 1
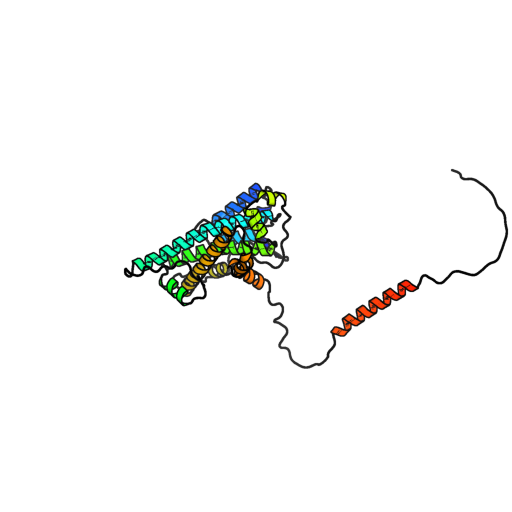ATOM 868 C C . GLU A 1 107 ? -17.285 13.709 30.209 1.00 48.75 107 GLU A C 1
ATOM 870 O O . GLU A 1 107 ? -16.122 13.361 30.391 1.00 48.75 107 GLU A O 1
ATOM 875 N N . THR A 1 108 ? -17.810 14.815 30.754 1.00 41.56 108 THR A N 1
ATOM 876 C CA . THR A 1 108 ? -17.185 15.782 31.688 1.00 41.56 108 THR A CA 1
ATOM 877 C C . THR A 1 108 ? -16.039 16.671 31.179 1.00 41.56 108 THR A C 1
ATOM 879 O O . THR A 1 108 ? -15.042 16.222 30.627 1.00 41.56 108 THR A O 1
ATOM 882 N N . ASP A 1 109 ? -16.157 17.974 31.476 1.00 45.88 109 ASP A N 1
ATOM 883 C CA . ASP A 1 109 ? -15.019 18.900 31.521 1.00 45.88 109 ASP A CA 1
ATOM 884 C C . ASP A 1 109 ? -13.933 18.400 32.503 1.00 45.88 109 ASP A C 1
ATOM 886 O O . ASP A 1 109 ? -14.238 17.723 33.482 1.00 45.88 109 ASP A O 1
ATOM 890 N N . GLU A 1 110 ? -12.686 18.835 32.281 1.00 48.06 110 GLU A N 1
ATOM 891 C CA . GLU A 1 110 ? -11.474 18.533 33.074 1.00 48.06 110 GLU A CA 1
ATOM 892 C C . GLU A 1 110 ? -10.784 17.162 32.866 1.00 48.06 110 GLU A C 1
ATOM 894 O O . GLU A 1 110 ? -10.612 16.415 33.821 1.00 48.06 110 GLU A O 1
ATOM 899 N N . VAL A 1 111 ? -10.154 16.936 31.698 1.00 42.44 111 VAL A N 1
ATOM 900 C CA . VAL A 1 111 ? -8.673 16.787 31.641 1.00 42.44 111 VAL A CA 1
ATOM 901 C C . VAL A 1 111 ? -8.117 17.307 30.302 1.00 42.44 111 VAL A C 1
ATOM 903 O O . VAL A 1 111 ? -8.243 16.653 29.275 1.00 42.44 111 VAL A O 1
ATOM 906 N N . LYS A 1 112 ? -7.381 18.429 30.302 1.00 48.75 112 LYS A N 1
ATOM 907 C CA . LYS A 1 112 ? -6.450 18.744 29.197 1.00 48.75 112 LYS A CA 1
ATOM 908 C C . LYS A 1 112 ? -5.082 18.133 29.485 1.00 48.75 112 LYS A C 1
ATOM 910 O O . LYS A 1 112 ? -4.261 18.752 30.160 1.00 48.75 112 LYS A O 1
ATOM 915 N N . ALA A 1 113 ? -4.851 16.921 28.987 1.00 41.41 113 ALA A N 1
ATOM 916 C CA . ALA A 1 113 ? -3.551 16.259 29.040 1.00 41.41 113 ALA A CA 1
ATOM 917 C C . ALA A 1 113 ? -2.760 16.526 27.751 1.00 41.41 113 ALA A C 1
ATOM 919 O O . ALA A 1 113 ? -3.285 16.375 26.651 1.00 41.41 113 ALA A O 1
ATOM 920 N N . ASN A 1 114 ? -1.486 16.899 27.886 1.00 39.88 114 ASN A N 1
ATOM 921 C CA . ASN A 1 114 ? -0.573 16.993 26.748 1.00 39.88 114 ASN A CA 1
ATOM 922 C C . ASN A 1 114 ? -0.157 15.574 26.318 1.00 39.88 114 ASN A C 1
ATOM 924 O O . ASN A 1 114 ? 0.807 15.043 26.860 1.00 39.88 114 ASN A O 1
ATOM 928 N N . ASP A 1 115 ? -0.830 14.989 25.327 1.00 45.12 115 ASP A N 1
ATOM 929 C CA . ASP A 1 115 ? -0.422 13.724 24.674 1.00 45.12 115 ASP A CA 1
ATOM 930 C C . ASP A 1 115 ? 0.628 13.985 23.551 1.00 45.12 115 ASP A C 1
ATOM 932 O O . ASP A 1 115 ? 0.733 13.249 22.571 1.00 45.12 115 ASP A O 1
ATOM 936 N N . SER A 1 116 ? 1.402 15.076 23.680 1.00 44.47 116 SER A N 1
ATOM 937 C CA . SER A 1 116 ? 2.459 15.484 22.741 1.00 44.47 116 SER A CA 1
ATOM 938 C C . SER A 1 116 ? 3.780 14.796 23.099 1.00 44.47 116 SER A C 1
ATOM 940 O O . SER A 1 116 ? 4.327 15.020 24.178 1.00 44.47 116 SER A O 1
ATOM 942 N N . ASP A 1 117 ? 4.311 14.019 22.155 1.00 49.91 117 ASP A N 1
ATOM 943 C CA . ASP A 1 117 ? 5.735 13.678 22.031 1.00 49.91 117 ASP A CA 1
ATOM 944 C C . ASP A 1 117 ? 6.404 12.878 23.171 1.00 49.91 117 ASP A C 1
ATOM 946 O O . ASP A 1 117 ? 7.424 13.294 23.726 1.00 49.91 117 ASP A O 1
ATOM 950 N N . SER A 1 118 ? 5.934 11.650 23.432 1.00 47.38 118 SER A N 1
ATOM 951 C CA . SER A 1 118 ? 6.826 10.515 23.761 1.00 47.38 118 SER A CA 1
ATOM 952 C C . SER A 1 118 ? 6.196 9.150 23.459 1.00 47.38 118 SER A C 1
ATOM 954 O O . SER A 1 118 ? 5.011 8.943 23.688 1.00 47.38 118 SER A O 1
ATOM 956 N N . ASP A 1 119 ? 7.023 8.238 22.938 1.00 52.69 119 ASP A N 1
ATOM 957 C CA . ASP A 1 119 ? 6.844 6.778 22.879 1.00 52.69 119 ASP A CA 1
ATOM 958 C C . ASP A 1 119 ? 5.447 6.235 22.506 1.00 52.69 119 ASP A C 1
ATOM 960 O O . ASP A 1 119 ? 4.758 5.583 23.287 1.00 52.69 119 ASP A O 1
ATOM 964 N N . CYS A 1 120 ? 5.081 6.393 21.228 1.00 57.88 120 CYS A N 1
ATOM 965 C CA . CYS A 1 120 ? 3.988 5.642 20.594 1.00 57.88 120 CYS A CA 1
ATOM 966 C C . CYS A 1 120 ? 4.344 4.149 20.388 1.00 57.88 120 CYS A C 1
ATOM 968 O O . CYS A 1 120 ? 4.484 3.693 19.247 1.00 57.88 120 CYS A O 1
ATOM 970 N N . ASP A 1 121 ? 4.501 3.382 21.470 1.00 67.12 121 ASP A N 1
ATOM 971 C CA . ASP A 1 121 ? 4.726 1.933 21.403 1.00 67.12 121 ASP A CA 1
ATOM 972 C C . ASP A 1 121 ? 3.401 1.157 21.198 1.00 67.12 121 ASP A C 1
ATOM 974 O O . ASP A 1 121 ? 2.540 1.172 22.080 1.00 67.12 121 ASP A O 1
ATOM 978 N N . PRO A 1 122 ? 3.198 0.445 20.068 1.00 65.56 122 PRO A N 1
ATOM 979 C CA . PRO A 1 122 ? 2.023 -0.409 19.869 1.00 65.56 122 PRO A CA 1
ATOM 980 C C . PRO A 1 122 ? 1.939 -1.614 20.828 1.00 65.56 122 PRO A C 1
ATOM 982 O O . PRO A 1 122 ? 0.939 -2.332 20.767 1.00 65.56 122 PRO A O 1
ATOM 985 N N . GLU A 1 123 ? 2.959 -1.869 21.656 1.00 73.06 123 GLU A N 1
ATOM 986 C CA . GLU A 1 123 ? 2.985 -2.938 22.665 1.00 73.06 123 GLU A CA 1
ATOM 987 C C . GLU A 1 123 ? 2.703 -2.440 24.109 1.00 73.06 123 GLU A C 1
ATOM 989 O O . GLU A 1 123 ? 2.603 -3.270 25.013 1.00 73.06 123 GLU A O 1
ATOM 994 N N . ASP A 1 124 ? 2.486 -1.133 24.355 1.00 84.44 124 ASP A N 1
ATOM 995 C CA . ASP A 1 124 ? 2.033 -0.639 25.676 1.00 84.44 124 ASP A CA 1
ATOM 996 C C . ASP A 1 124 ? 0.529 -0.904 25.887 1.00 84.44 124 ASP A C 1
ATOM 998 O O . ASP A 1 124 ? -0.341 -0.199 25.365 1.00 84.44 124 ASP A O 1
ATOM 1002 N N . GLU A 1 125 ? 0.219 -1.912 26.706 1.00 85.25 125 GLU A N 1
ATOM 1003 C CA . GLU A 1 125 ? -1.151 -2.315 27.050 1.00 85.25 125 GLU A CA 1
ATOM 1004 C C . GLU A 1 125 ? -1.997 -1.180 27.663 1.00 85.25 125 GLU A C 1
ATOM 1006 O O . GLU A 1 125 ? -3.205 -1.124 27.421 1.00 85.25 125 GLU A O 1
ATOM 1011 N N . ASN A 1 126 ? -1.398 -0.245 28.410 1.00 85.75 126 ASN A N 1
ATOM 1012 C CA . ASN A 1 126 ? -2.114 0.878 29.027 1.00 85.75 126 ASN A CA 1
ATOM 1013 C C . ASN A 1 126 ? -2.482 1.929 27.980 1.00 85.75 126 ASN A C 1
ATOM 1015 O O . ASN A 1 126 ? -3.605 2.437 27.973 1.00 85.75 126 ASN A O 1
ATOM 1019 N N . MET A 1 127 ? -1.551 2.253 27.079 1.00 85.69 127 MET A N 1
ATOM 1020 C CA . MET A 1 127 ? -1.813 3.201 25.995 1.00 85.69 127 MET A CA 1
ATOM 1021 C C . MET A 1 127 ? -2.829 2.618 24.996 1.00 85.69 127 MET A C 1
ATOM 1023 O O . MET A 1 127 ? -3.752 3.317 24.571 1.00 85.69 127 MET A O 1
ATOM 1027 N N . VAL A 1 128 ? -2.733 1.316 24.699 1.00 89.62 128 VAL A N 1
ATOM 1028 C CA . VAL A 1 128 ? -3.736 0.570 23.921 1.00 89.62 128 VAL A CA 1
ATOM 1029 C C . VAL A 1 128 ? -5.108 0.601 24.601 1.00 89.62 128 VAL A C 1
ATOM 1031 O O . VAL A 1 128 ? -6.102 0.875 23.927 1.00 89.62 128 VAL A O 1
ATOM 1034 N N . ALA A 1 129 ? -5.185 0.390 25.920 1.00 89.62 129 ALA A N 1
ATOM 1035 C CA . ALA A 1 129 ? -6.441 0.471 26.667 1.00 89.62 129 ALA A CA 1
ATOM 1036 C C . ALA A 1 129 ? -7.061 1.881 26.628 1.00 89.62 129 ALA A C 1
ATOM 1038 O O . ALA A 1 129 ? -8.235 2.006 26.279 1.00 89.62 129 ALA A O 1
ATOM 1039 N N . ARG A 1 130 ? -6.273 2.939 26.888 1.00 89.31 130 ARG A N 1
ATOM 1040 C CA . ARG A 1 130 ? -6.742 4.340 26.841 1.00 89.31 130 ARG A CA 1
ATOM 1041 C C . ARG A 1 130 ? -7.310 4.722 25.474 1.00 89.31 130 ARG A C 1
ATOM 1043 O O . ARG A 1 130 ? -8.334 5.393 25.411 1.00 89.31 130 ARG A O 1
ATOM 1050 N N . VAL A 1 131 ? -6.673 4.309 24.374 1.00 91.44 131 VAL A N 1
ATOM 1051 C CA . VAL A 1 131 ? -7.187 4.605 23.023 1.00 91.44 131 VAL A CA 1
ATOM 1052 C C . VAL A 1 131 ? -8.404 3.740 22.682 1.00 91.44 131 VAL A C 1
ATOM 1054 O O . VAL A 1 131 ? -9.327 4.238 22.044 1.00 91.44 131 VAL A O 1
ATOM 1057 N N . LYS A 1 132 ? -8.458 2.481 23.143 1.00 92.38 132 LYS A N 1
ATOM 1058 C CA . LYS A 1 132 ? -9.617 1.588 22.955 1.00 92.38 132 LYS A CA 1
ATOM 1059 C C . LYS A 1 132 ? -10.886 2.128 23.629 1.00 92.38 132 LYS A C 1
ATOM 1061 O O . LYS A 1 132 ? -11.952 2.075 23.028 1.00 92.38 132 LYS A O 1
ATOM 1066 N N . GLU A 1 133 ? -10.765 2.655 24.846 1.00 91.44 133 GLU A N 1
ATOM 1067 C CA . GLU A 1 133 ? -11.864 3.274 25.608 1.00 91.44 133 GLU A CA 1
ATOM 1068 C C . GLU A 1 133 ? -12.457 4.505 24.899 1.00 91.44 133 GLU A C 1
ATOM 1070 O O . GLU A 1 133 ? -13.652 4.765 24.992 1.00 91.44 133 GLU A O 1
ATOM 1075 N N . ARG A 1 134 ? -11.630 5.222 24.130 1.00 92.94 134 ARG A N 1
ATOM 1076 C CA . ARG A 1 134 ? -11.981 6.462 23.418 1.00 92.94 134 ARG A CA 1
ATOM 1077 C C . ARG A 1 134 ? -12.415 6.247 21.966 1.00 92.94 134 ARG A C 1
ATOM 1079 O O . ARG A 1 134 ? -12.561 7.222 21.234 1.00 92.94 134 ARG A O 1
ATOM 1086 N N . LEU A 1 135 ? -12.555 5.000 21.509 1.00 94.62 135 LEU A N 1
ATOM 1087 C CA . LEU A 1 135 ? -12.874 4.720 20.107 1.00 94.62 135 LEU A CA 1
ATOM 1088 C C . LEU A 1 135 ? -14.222 5.337 19.693 1.00 94.62 135 LEU A C 1
ATOM 1090 O O . LEU A 1 135 ? -15.185 5.286 20.459 1.00 94.62 135 LEU A O 1
ATOM 1094 N N . PRO A 1 136 ? -14.328 5.862 18.457 1.00 94.00 136 PRO A N 1
ATOM 1095 C CA . PRO A 1 136 ? -15.604 6.304 17.915 1.00 94.00 136 PRO A CA 1
ATOM 1096 C C . PRO A 1 136 ? -16.520 5.112 17.591 1.00 94.00 136 PRO A C 1
ATOM 1098 O O . PRO A 1 136 ? -16.180 3.948 17.812 1.00 94.00 136 PRO A O 1
ATOM 1101 N N . GLY A 1 137 ? -17.695 5.405 17.030 1.00 94.31 137 GLY A N 1
ATOM 1102 C CA . GLY A 1 137 ? -18.693 4.400 16.674 1.00 94.31 137 GLY A CA 1
ATOM 1103 C C . GLY A 1 137 ? -18.172 3.270 15.764 1.00 94.31 137 GLY A C 1
ATOM 1104 O O . GLY A 1 137 ? -17.161 3.403 15.065 1.00 94.31 137 GLY A O 1
ATOM 1105 N N . PRO A 1 138 ? -18.873 2.121 15.729 1.00 95.56 138 PRO A N 1
ATOM 1106 C CA . PRO A 1 138 ? -18.413 0.937 15.002 1.00 95.56 138 PRO A CA 1
ATOM 1107 C C . PRO A 1 138 ? -18.300 1.159 13.483 1.00 95.56 138 PRO A C 1
ATOM 1109 O O . PRO A 1 138 ? -17.534 0.460 12.818 1.00 95.56 138 PRO A O 1
ATOM 1112 N N . ALA A 1 139 ? -19.019 2.137 12.919 1.00 95.44 139 ALA A N 1
ATOM 1113 C CA . ALA A 1 139 ? -18.894 2.521 11.513 1.00 95.44 139 ALA A CA 1
ATOM 1114 C C . ALA A 1 139 ? -17.592 3.299 11.250 1.00 95.44 139 ALA A C 1
ATOM 1116 O O . ALA A 1 139 ? -16.889 3.030 10.274 1.00 95.44 139 ALA A O 1
ATOM 1117 N N . GLU A 1 140 ? -17.241 4.218 12.147 1.00 95.50 140 GLU A N 1
ATOM 1118 C CA . GLU A 1 140 ? -16.028 5.031 12.119 1.00 95.50 140 GLU A CA 1
ATOM 1119 C C . GLU A 1 140 ? -14.780 4.159 12.309 1.00 95.50 140 GLU A C 1
ATOM 1121 O O . GLU A 1 140 ? -13.823 4.293 11.546 1.00 95.50 140 GLU A O 1
ATOM 1126 N N . VAL A 1 141 ? -14.823 3.195 13.238 1.00 96.50 141 VAL A N 1
ATOM 1127 C CA . VAL A 1 141 ? -13.773 2.178 13.443 1.00 96.50 141 VAL A CA 1
ATOM 1128 C C . VAL A 1 141 ? -13.527 1.361 12.168 1.00 96.50 141 VAL A C 1
ATOM 1130 O O . VAL A 1 141 ? -12.379 1.197 11.748 1.00 96.50 141 VAL A O 1
ATOM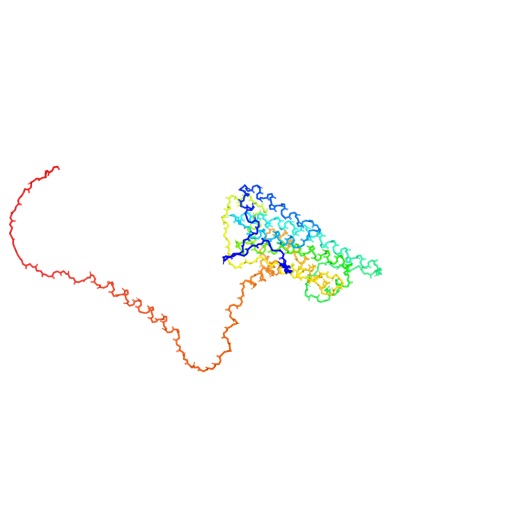 1133 N N . LEU A 1 142 ? -14.588 0.885 11.504 1.00 96.12 142 LEU A N 1
ATOM 1134 C CA . LEU A 1 142 ? -14.474 0.138 10.243 1.00 96.12 142 LEU A CA 1
ATOM 1135 C C . LEU A 1 142 ? -13.967 1.010 9.082 1.00 96.12 142 LEU A C 1
ATOM 1137 O O . LEU A 1 142 ? -13.169 0.544 8.264 1.00 96.12 142 LEU A O 1
ATOM 1141 N N . HIS A 1 143 ? -14.395 2.274 9.007 1.00 95.62 143 HIS A N 1
ATOM 1142 C CA . HIS A 1 143 ? -13.898 3.231 8.017 1.00 95.62 143 HIS A CA 1
ATOM 1143 C C . HIS A 1 143 ? -12.403 3.516 8.218 1.00 95.62 143 HIS A C 1
ATOM 1145 O O . HIS A 1 143 ? -11.628 3.396 7.264 1.00 95.62 143 HIS A O 1
ATOM 1151 N N . PHE A 1 144 ? -11.984 3.813 9.453 1.00 96.88 144 PHE A N 1
ATOM 1152 C CA . PHE A 1 144 ? -10.581 4.011 9.809 1.00 96.88 144 PHE A CA 1
ATOM 1153 C C . PHE A 1 144 ? -9.738 2.788 9.438 1.00 96.88 144 PHE A C 1
ATOM 1155 O O . PHE A 1 144 ? -8.766 2.920 8.692 1.00 96.88 144 PHE A O 1
ATOM 1162 N N . LEU A 1 145 ? -10.136 1.590 9.884 1.00 96.38 145 LEU A N 1
ATOM 1163 C CA . LEU A 1 145 ? -9.388 0.357 9.638 1.00 96.38 145 LEU A CA 1
ATOM 1164 C C . LEU A 1 145 ? -9.213 0.098 8.134 1.00 96.38 145 LEU A C 1
ATOM 1166 O O . LEU A 1 145 ? -8.105 -0.178 7.675 1.00 96.38 145 LEU A O 1
ATOM 1170 N N . ARG A 1 146 ? -10.276 0.264 7.339 1.00 96.38 146 ARG A N 1
ATOM 1171 C CA . ARG A 1 146 ? -10.232 0.109 5.877 1.00 96.38 146 ARG A CA 1
ATOM 1172 C C . ARG A 1 146 ? -9.320 1.135 5.191 1.00 96.38 146 ARG A C 1
ATOM 1174 O O . ARG A 1 146 ? -8.613 0.765 4.252 1.00 96.38 146 ARG A O 1
ATOM 1181 N N . ARG A 1 147 ? -9.310 2.394 5.646 1.00 97.06 147 ARG A N 1
ATOM 1182 C CA . ARG A 1 147 ? -8.401 3.441 5.140 1.00 97.06 147 ARG A CA 1
ATOM 1183 C C . ARG A 1 147 ? -6.947 3.172 5.543 1.00 97.06 147 ARG A C 1
ATOM 1185 O O . ARG A 1 147 ? -6.061 3.260 4.701 1.00 97.06 147 ARG A O 1
ATOM 1192 N N . ALA A 1 148 ? -6.688 2.757 6.782 1.00 97.19 148 ALA A N 1
ATOM 1193 C CA . ALA A 1 148 ? -5.347 2.385 7.232 1.00 97.19 148 ALA A CA 1
ATOM 1194 C C . ALA A 1 148 ? -4.803 1.187 6.430 1.00 97.19 148 ALA A C 1
ATOM 1196 O O . ALA A 1 148 ? -3.678 1.223 5.932 1.00 97.19 148 ALA A O 1
ATOM 1197 N N . LEU A 1 149 ? -5.624 0.153 6.217 1.00 97.06 149 LEU A N 1
ATOM 1198 C CA . LEU A 1 149 ? -5.270 -1.015 5.405 1.00 97.06 149 LEU A CA 1
ATOM 1199 C C . LEU A 1 149 ? -4.924 -0.656 3.946 1.00 97.06 149 LEU A C 1
ATOM 1201 O O . LEU A 1 149 ? -4.004 -1.256 3.386 1.00 97.06 149 LEU A O 1
ATOM 1205 N N . SER A 1 150 ? -5.586 0.333 3.327 1.00 97.31 150 SER A N 1
ATOM 1206 C CA . SER A 1 150 ? -5.229 0.767 1.965 1.00 97.31 150 SER A CA 1
ATOM 1207 C C . SER A 1 150 ? -3.872 1.483 1.904 1.00 97.31 150 SER A C 1
ATOM 1209 O O . SER A 1 150 ? -3.109 1.257 0.962 1.00 97.31 150 SER A O 1
ATOM 1211 N N . ILE A 1 151 ? -3.526 2.270 2.929 1.00 97.25 151 ILE A N 1
ATOM 1212 C CA . ILE A 1 151 ? -2.220 2.938 3.065 1.00 97.25 151 ILE A CA 1
ATOM 1213 C C . ILE A 1 151 ? -1.109 1.900 3.278 1.00 97.25 151 ILE A C 1
ATOM 1215 O O . ILE A 1 151 ? -0.111 1.888 2.553 1.00 97.25 151 ILE A O 1
ATOM 1219 N N . PHE A 1 152 ? -1.307 0.959 4.207 1.00 96.69 152 PHE A N 1
ATOM 1220 C CA . PHE A 1 152 ? -0.346 -0.120 4.451 1.00 96.69 152 PHE A CA 1
ATOM 1221 C C . PHE A 1 152 ? -0.166 -1.044 3.240 1.00 96.69 152 PHE A C 1
ATOM 1223 O O . PHE A 1 152 ? 0.925 -1.575 3.037 1.00 96.69 152 PHE A O 1
ATOM 1230 N N . MET A 1 153 ? -1.169 -1.181 2.370 1.00 97.25 153 MET A N 1
ATOM 1231 C CA . MET A 1 153 ? -1.022 -1.915 1.113 1.00 97.25 153 MET A CA 1
ATOM 1232 C C . MET A 1 153 ? -0.064 -1.237 0.118 1.00 97.25 153 MET A C 1
ATOM 1234 O O . MET A 1 153 ? 0.702 -1.930 -0.557 1.00 97.25 153 MET A O 1
ATOM 1238 N N . LEU A 1 154 ? -0.046 0.099 0.056 1.00 98.00 154 LEU A N 1
ATOM 1239 C CA . LEU A 1 154 ? 0.947 0.848 -0.726 1.00 98.00 154 LEU A CA 1
ATOM 1240 C C . LEU A 1 154 ? 2.356 0.717 -0.122 1.00 98.00 154 LEU A C 1
ATOM 1242 O O . LEU A 1 154 ? 3.334 0.580 -0.863 1.00 98.00 154 LEU A O 1
ATOM 1246 N N . LEU A 1 155 ? 2.472 0.667 1.210 1.00 97.19 155 LEU A N 1
ATOM 1247 C CA . LEU A 1 155 ? 3.748 0.406 1.884 1.00 97.19 155 LEU A CA 1
ATOM 1248 C C . LEU A 1 155 ? 4.263 -1.015 1.592 1.00 97.19 155 LEU A C 1
ATOM 1250 O O . LEU A 1 155 ? 5.421 -1.184 1.208 1.00 97.19 155 LEU A O 1
ATOM 1254 N N . TRP A 1 156 ? 3.398 -2.031 1.673 1.00 97.56 156 TRP A N 1
ATOM 1255 C CA . TRP A 1 156 ? 3.709 -3.408 1.266 1.00 97.56 156 TRP A CA 1
ATOM 1256 C C . TRP A 1 156 ? 4.146 -3.491 -0.210 1.00 97.56 156 TRP A C 1
ATOM 1258 O O . TRP A 1 156 ? 5.048 -4.266 -0.539 1.00 97.56 156 TRP A O 1
ATOM 1268 N N . LEU A 1 157 ? 3.575 -2.666 -1.097 1.00 98.19 157 LEU A N 1
ATOM 1269 C CA . LEU A 1 157 ? 3.966 -2.577 -2.509 1.00 98.19 157 LEU A CA 1
ATOM 1270 C C . LEU A 1 157 ? 5.382 -1.983 -2.674 1.00 98.19 157 LEU A C 1
ATOM 1272 O O . LEU A 1 157 ? 6.203 -2.551 -3.402 1.00 98.19 157 LEU A O 1
ATOM 1276 N N . LYS A 1 158 ? 5.714 -0.905 -1.945 1.00 97.19 158 LYS A N 1
ATOM 1277 C CA . LYS A 1 158 ? 7.078 -0.337 -1.864 1.00 97.19 158 LYS A CA 1
ATOM 1278 C C . LYS A 1 158 ? 8.087 -1.362 -1.337 1.00 97.19 158 LYS A C 1
ATOM 1280 O O . LYS A 1 158 ? 9.118 -1.586 -1.975 1.00 97.19 158 LYS A O 1
ATOM 1285 N N . ILE A 1 159 ? 7.773 -2.030 -0.226 1.00 96.50 159 ILE A N 1
ATOM 1286 C CA . ILE A 1 159 ? 8.600 -3.081 0.393 1.00 96.50 159 ILE A CA 1
ATOM 1287 C C . ILE A 1 159 ? 8.872 -4.219 -0.597 1.00 96.50 159 ILE A C 1
ATOM 1289 O O . ILE A 1 159 ? 10.029 -4.602 -0.805 1.00 96.50 159 ILE A O 1
ATOM 1293 N N . TYR A 1 160 ? 7.833 -4.715 -1.272 1.00 97.56 160 TYR A N 1
ATOM 1294 C CA . TYR A 1 160 ? 7.974 -5.725 -2.314 1.00 97.56 160 TYR A CA 1
ATOM 1295 C C . TYR A 1 160 ? 8.906 -5.253 -3.442 1.00 97.56 160 TYR A C 1
ATOM 1297 O O . TYR A 1 160 ? 9.819 -5.992 -3.815 1.00 97.56 160 TYR A O 1
ATOM 1305 N N . PHE A 1 161 ? 8.752 -4.028 -3.959 1.00 97.88 161 PHE A N 1
ATOM 1306 C CA . PHE A 1 161 ? 9.618 -3.525 -5.031 1.00 97.88 161 PHE A CA 1
ATOM 1307 C C . PHE A 1 161 ? 11.087 -3.400 -4.608 1.00 97.88 161 PHE A C 1
ATOM 1309 O O . PHE A 1 161 ? 11.972 -3.806 -5.372 1.00 97.88 161 PHE A O 1
ATOM 1316 N N . LYS A 1 162 ? 11.360 -2.910 -3.388 1.00 96.31 162 LYS A N 1
ATOM 1317 C CA . LYS A 1 162 ? 12.720 -2.858 -2.819 1.00 96.31 162 LYS A CA 1
ATOM 1318 C C . LYS A 1 162 ? 13.385 -4.234 -2.848 1.00 96.31 162 LYS A C 1
ATOM 1320 O O . LYS A 1 162 ? 14.528 -4.359 -3.292 1.00 96.31 162 LYS A O 1
ATOM 1325 N N . GLN A 1 163 ? 12.655 -5.282 -2.471 1.00 95.62 163 GLN A N 1
ATOM 1326 C CA . GLN A 1 163 ? 13.183 -6.646 -2.387 1.00 95.62 163 GLN A CA 1
ATOM 1327 C C . GLN A 1 163 ? 13.253 -7.352 -3.751 1.00 95.62 163 GLN A C 1
ATOM 1329 O O . GLN A 1 163 ? 14.298 -7.908 -4.103 1.00 95.62 163 GLN A O 1
ATOM 1334 N N . ALA A 1 164 ? 12.188 -7.279 -4.552 1.00 95.75 164 ALA A N 1
ATOM 1335 C CA . ALA A 1 164 ? 12.084 -7.908 -5.868 1.00 95.75 164 ALA A CA 1
ATOM 1336 C C . ALA A 1 164 ? 13.090 -7.342 -6.882 1.00 95.75 164 ALA A C 1
ATOM 1338 O O . ALA A 1 164 ? 13.644 -8.103 -7.674 1.00 95.75 164 ALA A O 1
ATOM 1339 N N . PHE A 1 165 ? 13.376 -6.036 -6.837 1.00 96.50 165 PHE A N 1
ATOM 1340 C CA . PHE A 1 165 ? 14.248 -5.354 -7.805 1.00 96.50 165 PHE A CA 1
ATOM 1341 C C . PHE A 1 165 ? 15.549 -4.802 -7.199 1.00 96.50 165 PHE A C 1
ATOM 1343 O O . PHE A 1 165 ? 16.339 -4.168 -7.898 1.00 96.50 165 PHE A O 1
ATOM 1350 N N . SER A 1 166 ? 15.824 -5.095 -5.921 1.00 95.19 166 SER A N 1
ATOM 1351 C CA . SER A 1 166 ? 17.029 -4.650 -5.192 1.00 95.19 166 SER A CA 1
ATOM 1352 C C . SER A 1 166 ? 17.201 -3.125 -5.179 1.00 95.19 166 SER A C 1
ATOM 1354 O O . SER A 1 166 ? 18.290 -2.605 -5.431 1.00 95.19 166 SER A O 1
ATOM 1356 N N . ILE A 1 167 ? 16.106 -2.408 -4.925 1.00 95.00 167 ILE A N 1
ATOM 1357 C CA . ILE A 1 167 ? 16.090 -0.946 -4.835 1.00 95.00 167 ILE A CA 1
ATOM 1358 C C . ILE A 1 167 ? 16.382 -0.551 -3.382 1.00 95.00 167 ILE A C 1
ATOM 1360 O O . ILE A 1 167 ? 15.668 -0.949 -2.467 1.00 95.00 167 ILE A O 1
ATOM 1364 N N . SER A 1 168 ? 17.447 0.223 -3.185 1.00 93.38 168 SER A N 1
ATOM 1365 C CA . SER A 1 168 ? 17.815 0.843 -1.908 1.00 93.38 168 SER A CA 1
ATOM 1366 C C . SER A 1 168 ? 17.187 2.227 -1.768 1.00 93.38 168 SER A C 1
ATOM 1368 O O . SER A 1 168 ? 17.028 2.912 -2.778 1.00 93.38 168 SER A O 1
ATOM 1370 N N . ASP A 1 169 ? 16.968 2.683 -0.538 1.00 90.69 169 ASP A N 1
ATOM 1371 C CA . ASP A 1 169 ? 16.393 4.000 -0.217 1.00 90.69 169 ASP A CA 1
ATOM 1372 C C . ASP A 1 169 ? 17.142 5.135 -0.914 1.00 90.69 169 ASP A C 1
ATOM 1374 O O . ASP A 1 169 ? 16.546 5.791 -1.754 1.00 90.69 169 ASP A O 1
ATOM 1378 N N . LYS A 1 170 ? 18.483 5.169 -0.827 1.00 89.88 170 LYS A N 1
ATOM 1379 C CA . LYS A 1 170 ? 19.358 6.109 -1.575 1.00 89.88 170 LYS A CA 1
ATOM 1380 C C . LYS A 1 170 ? 19.100 6.234 -3.089 1.00 89.88 170 LYS A C 1
ATOM 1382 O O . LYS A 1 170 ? 19.616 7.147 -3.728 1.00 89.88 170 LYS A O 1
ATOM 1387 N N . LYS A 1 171 ? 18.380 5.288 -3.701 1.00 92.06 171 LYS A N 1
ATOM 1388 C CA . LYS A 1 171 ? 17.970 5.306 -5.115 1.00 92.06 171 LYS A CA 1
ATOM 1389 C C . LYS A 1 171 ? 16.521 5.776 -5.314 1.00 92.06 171 LYS A C 1
ATOM 1391 O O . LYS A 1 171 ? 16.215 6.301 -6.381 1.00 92.06 171 LYS A O 1
ATOM 1396 N N . ILE A 1 172 ? 15.661 5.581 -4.316 1.00 93.19 172 ILE A N 1
ATOM 1397 C CA . ILE A 1 172 ? 14.345 6.216 -4.194 1.00 93.19 172 ILE A CA 1
ATOM 1398 C C . ILE A 1 172 ? 14.566 7.714 -3.961 1.00 93.19 172 ILE A C 1
ATOM 1400 O O . ILE A 1 172 ? 14.148 8.504 -4.799 1.00 93.19 172 ILE A O 1
ATOM 1404 N N . ASP A 1 173 ? 15.345 8.091 -2.945 1.00 90.12 173 ASP A N 1
ATOM 1405 C CA . ASP A 1 173 ? 15.651 9.480 -2.567 1.00 90.12 173 ASP A CA 1
ATOM 1406 C C . ASP A 1 173 ? 16.237 10.270 -3.752 1.00 90.12 173 ASP A C 1
ATOM 1408 O O . ASP A 1 173 ? 15.754 11.340 -4.120 1.00 90.12 173 ASP A O 1
ATOM 1412 N N . ALA A 1 174 ? 17.222 9.688 -4.447 1.00 91.00 174 ALA A N 1
ATOM 1413 C CA . ALA A 1 174 ? 17.823 10.290 -5.636 1.00 91.00 174 ALA A CA 1
ATOM 1414 C C . ALA A 1 174 ? 16.829 10.487 -6.800 1.00 91.00 174 ALA A C 1
ATOM 1416 O O . ALA A 1 174 ? 16.997 11.417 -7.582 1.00 91.00 174 ALA A O 1
ATOM 1417 N N . TYR A 1 175 ? 15.795 9.647 -6.923 1.00 93.81 175 TYR A N 1
ATOM 1418 C CA . TYR A 1 175 ? 14.722 9.803 -7.918 1.00 93.81 175 TYR A CA 1
ATOM 1419 C C . TYR A 1 175 ? 13.607 10.754 -7.441 1.00 93.81 175 TYR A C 1
ATOM 1421 O O . TYR A 1 175 ? 12.942 11.422 -8.243 1.00 93.81 175 TYR A O 1
ATOM 1429 N N . SER A 1 176 ? 13.404 10.854 -6.128 1.00 89.81 176 SER A N 1
ATOM 1430 C CA . SER A 1 176 ? 12.557 11.876 -5.521 1.00 89.81 176 SER A CA 1
ATOM 1431 C C . SER A 1 176 ? 13.119 13.272 -5.789 1.00 89.81 176 SER A C 1
ATOM 1433 O O . SER A 1 176 ? 12.367 14.131 -6.256 1.00 89.81 176 SER A O 1
ATOM 1435 N N . ASN A 1 177 ? 14.432 13.446 -5.635 1.00 88.12 177 ASN A N 1
ATOM 1436 C CA . ASN A 1 177 ? 15.106 14.738 -5.766 1.00 88.12 177 ASN A CA 1
ATOM 1437 C C . ASN A 1 177 ? 15.472 15.084 -7.223 1.00 88.12 177 ASN A C 1
ATOM 1439 O O . ASN A 1 177 ? 15.169 16.184 -7.674 1.00 88.12 177 ASN A O 1
ATOM 1443 N N . ASP A 1 178 ? 16.057 14.155 -7.992 1.00 88.06 178 ASP A N 1
ATOM 1444 C CA . ASP A 1 178 ? 16.399 14.365 -9.409 1.00 88.06 178 ASP A CA 1
ATOM 1445 C C . ASP A 1 178 ? 16.016 13.154 -10.279 1.00 88.06 178 ASP A C 1
ATOM 1447 O O . ASP A 1 178 ? 16.826 12.308 -10.682 1.00 88.06 178 ASP A O 1
ATOM 1451 N N . ALA A 1 179 ? 14.727 13.101 -10.619 1.00 87.25 179 ALA A N 1
ATOM 1452 C CA . ALA A 1 179 ? 14.186 12.099 -11.528 1.00 87.25 179 ALA A CA 1
ATOM 1453 C C . ALA A 1 179 ? 14.860 12.118 -12.916 1.00 87.25 179 ALA A C 1
ATOM 1455 O O . ALA A 1 179 ? 14.967 11.062 -13.538 1.00 87.25 179 ALA A O 1
ATOM 1456 N N . ALA A 1 180 ? 15.346 13.270 -13.399 1.00 82.88 180 ALA A N 1
ATOM 1457 C CA . ALA A 1 180 ? 15.916 13.415 -14.741 1.00 82.88 180 ALA A CA 1
ATOM 1458 C C . ALA A 1 180 ? 17.346 12.846 -14.832 1.00 82.88 180 ALA A C 1
ATOM 1460 O O . ALA A 1 180 ? 17.679 12.105 -15.768 1.00 82.88 180 ALA A O 1
ATOM 1461 N N . ALA A 1 181 ? 18.194 13.107 -13.833 1.00 82.38 181 ALA A N 1
ATOM 1462 C CA . ALA A 1 181 ? 19.519 12.496 -13.749 1.00 82.38 181 ALA A CA 1
ATOM 1463 C C . ALA A 1 181 ? 19.458 10.982 -13.499 1.00 82.38 181 ALA A C 1
ATOM 1465 O O . ALA A 1 181 ? 20.373 10.265 -13.913 1.00 82.38 181 ALA A O 1
ATOM 1466 N N . VAL A 1 182 ? 18.400 10.474 -12.858 1.00 81.38 182 VAL A N 1
ATOM 1467 C CA . VAL A 1 182 ? 18.172 9.027 -12.708 1.00 81.38 182 VAL A CA 1
ATOM 1468 C C . VAL A 1 182 ? 17.586 8.403 -13.984 1.00 81.38 182 VAL A C 1
ATOM 1470 O O . VAL A 1 182 ? 18.033 7.326 -14.376 1.00 81.38 182 VAL A O 1
ATOM 1473 N N . GLU A 1 183 ? 16.665 9.081 -14.677 1.00 82.25 183 GLU A N 1
ATOM 1474 C CA . GLU A 1 183 ? 16.097 8.673 -15.976 1.00 82.25 183 GLU A CA 1
ATOM 1475 C C . GLU A 1 183 ? 17.193 8.530 -17.052 1.00 82.25 183 GLU A C 1
ATOM 1477 O O . GLU A 1 183 ? 17.289 7.489 -17.709 1.00 82.25 183 GLU A O 1
ATOM 1482 N N . SER A 1 184 ? 18.115 9.496 -17.147 1.00 75.50 184 SER A N 1
ATOM 1483 C CA . SER A 1 184 ? 19.278 9.433 -18.058 1.00 75.50 184 SER A CA 1
ATOM 1484 C C . SER A 1 184 ? 20.291 8.317 -17.744 1.00 75.50 184 SER A C 1
ATOM 1486 O O . SER A 1 184 ? 21.096 7.954 -18.600 1.00 75.50 184 SER A O 1
ATOM 1488 N N . LYS A 1 185 ? 20.252 7.746 -16.532 1.00 82.19 185 LYS A N 1
ATOM 1489 C CA . LYS A 1 185 ? 21.130 6.653 -16.059 1.00 82.19 185 LYS A CA 1
ATOM 1490 C C . LYS A 1 185 ? 20.341 5.368 -15.784 1.00 82.19 185 LYS A C 1
ATOM 1492 O O . LYS A 1 185 ? 20.799 4.489 -15.042 1.00 82.19 185 LYS A O 1
ATOM 1497 N N . SER A 1 186 ? 19.131 5.281 -16.332 1.00 81.62 186 SER A N 1
ATOM 1498 C CA . SER A 1 186 ? 18.184 4.218 -16.035 1.00 81.62 186 SER A CA 1
ATOM 1499 C C . SER A 1 186 ? 18.701 2.854 -16.514 1.00 81.62 186 SER A C 1
ATOM 1501 O O . SER A 1 186 ? 19.348 2.716 -17.551 1.00 81.62 186 SER A O 1
ATOM 1503 N N . LYS A 1 187 ? 18.483 1.823 -15.690 1.00 90.88 187 LYS A N 1
ATOM 1504 C CA . LYS A 1 187 ? 18.987 0.459 -15.920 1.00 90.88 187 LYS A CA 1
ATOM 1505 C C . LYS A 1 187 ? 17.819 -0.496 -16.171 1.00 90.88 187 LYS A C 1
ATOM 1507 O O . LYS A 1 187 ? 16.781 -0.307 -15.527 1.00 90.88 187 LYS A O 1
ATOM 1512 N N . PRO A 1 188 ? 17.987 -1.532 -17.017 1.00 94.06 188 PRO A N 1
ATOM 1513 C CA . PRO A 1 188 ? 16.998 -2.594 -17.170 1.00 94.06 188 PRO A CA 1
ATOM 1514 C C . PRO A 1 188 ? 16.572 -3.160 -15.815 1.00 94.06 188 PRO A C 1
ATOM 1516 O O . PRO A 1 188 ? 17.407 -3.352 -14.923 1.00 94.06 188 PRO A O 1
ATOM 1519 N N . ALA A 1 189 ? 15.277 -3.408 -15.651 1.00 93.94 189 ALA A N 1
ATOM 1520 C CA . ALA A 1 189 ? 14.768 -4.069 -14.463 1.00 93.94 189 ALA A CA 1
ATOM 1521 C C . ALA A 1 189 ? 15.099 -5.567 -14.513 1.00 93.94 189 ALA A C 1
ATOM 1523 O O . ALA A 1 189 ? 14.920 -6.225 -15.535 1.00 93.94 189 ALA A O 1
ATOM 1524 N N . SER A 1 190 ? 15.574 -6.112 -13.394 1.00 93.19 190 SER A N 1
ATOM 1525 C CA . SER A 1 190 ? 15.763 -7.551 -13.210 1.00 93.19 190 SER A CA 1
ATOM 1526 C C . SER A 1 190 ? 15.086 -7.959 -11.912 1.00 93.19 190 SER A C 1
ATOM 1528 O O . SER A 1 190 ? 15.366 -7.386 -10.857 1.00 93.19 190 SER A O 1
ATOM 1530 N N . ARG A 1 191 ? 14.147 -8.902 -12.014 1.00 93.56 191 ARG A N 1
ATOM 1531 C CA . ARG A 1 191 ? 13.285 -9.328 -10.914 1.00 93.56 191 ARG A CA 1
ATOM 1532 C C . ARG A 1 191 ? 13.839 -10.602 -10.282 1.00 93.56 191 ARG A C 1
ATOM 1534 O O . ARG A 1 191 ? 14.002 -11.615 -10.957 1.00 93.56 191 ARG A O 1
ATOM 1541 N N . LYS A 1 192 ? 14.109 -10.559 -8.980 1.00 92.56 192 LYS A N 1
ATOM 1542 C CA . LYS A 1 192 ? 14.499 -11.727 -8.185 1.00 92.56 192 LYS A CA 1
ATOM 1543 C C . LYS A 1 192 ? 13.332 -12.704 -8.046 1.00 92.56 192 LYS A C 1
ATOM 1545 O O . LYS A 1 192 ? 12.197 -12.293 -7.817 1.00 92.56 192 LYS A O 1
ATOM 1550 N N . SER A 1 193 ? 13.643 -13.996 -8.111 1.00 86.50 193 SER A N 1
ATOM 1551 C CA . SER A 1 193 ? 12.759 -15.045 -7.598 1.00 86.50 193 SER A CA 1
ATOM 1552 C C . SER A 1 193 ? 12.837 -15.084 -6.066 1.00 86.50 193 SER A C 1
ATOM 1554 O O . SER A 1 193 ? 13.889 -14.780 -5.499 1.00 86.50 193 SER A O 1
ATOM 1556 N N . GLY A 1 194 ? 11.729 -15.425 -5.404 1.00 87.69 194 GLY A N 1
ATOM 1557 C CA . GLY A 1 194 ? 11.576 -15.386 -3.945 1.00 87.69 194 GLY A CA 1
ATOM 1558 C C . GLY A 1 194 ? 10.513 -14.381 -3.480 1.00 87.69 194 GLY A C 1
ATOM 1559 O O . GLY A 1 194 ? 9.467 -14.827 -3.019 1.00 87.69 194 GLY A O 1
ATOM 1560 N N . PRO A 1 195 ? 10.732 -13.056 -3.605 1.00 92.38 195 PRO A N 1
ATOM 1561 C CA . PRO A 1 195 ? 9.812 -12.042 -3.083 1.00 92.38 195 PRO A CA 1
ATOM 1562 C C . PRO A 1 195 ? 8.374 -12.142 -3.616 1.00 92.38 195 PRO A C 1
ATOM 1564 O O . PRO A 1 195 ? 8.135 -12.073 -4.828 1.00 92.38 195 PRO A O 1
ATOM 1567 N N . THR A 1 196 ? 7.412 -12.238 -2.695 1.00 91.56 196 THR A N 1
ATOM 1568 C CA . THR A 1 196 ? 5.970 -12.119 -2.947 1.00 91.56 196 THR A CA 1
ATOM 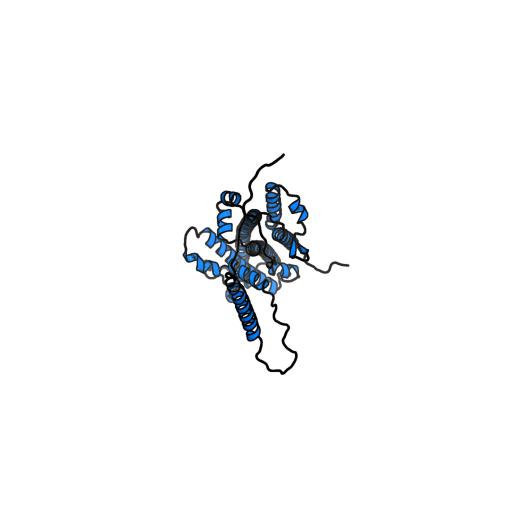1569 C C . THR A 1 196 ? 5.451 -10.764 -2.463 1.00 91.56 196 THR A C 1
ATOM 1571 O O . THR A 1 196 ? 5.932 -10.213 -1.476 1.00 91.56 196 THR A O 1
ATOM 1574 N N . PHE A 1 197 ? 4.476 -10.203 -3.179 1.00 94.81 197 PHE A N 1
ATOM 1575 C CA . PHE A 1 197 ? 3.614 -9.141 -2.663 1.00 94.81 197 PHE A CA 1
ATOM 1576 C C . PHE A 1 197 ? 2.402 -9.801 -1.995 1.00 94.81 197 PHE A C 1
ATOM 1578 O O . PHE A 1 197 ? 1.681 -10.577 -2.637 1.00 94.81 197 PHE A O 1
ATOM 1585 N N . GLU A 1 198 ? 2.254 -9.562 -0.692 1.00 90.81 198 GLU A N 1
ATOM 1586 C CA . GLU A 1 198 ? 1.424 -10.370 0.205 1.00 90.81 198 GLU A CA 1
ATOM 1587 C C . GLU A 1 198 ? 1.017 -9.561 1.459 1.00 90.81 198 GLU A C 1
ATOM 1589 O O . GLU A 1 198 ? 1.501 -9.845 2.552 1.00 90.81 198 GLU A O 1
ATOM 1594 N N . PRO A 1 199 ? 0.178 -8.513 1.312 1.00 94.19 199 PRO A N 1
ATOM 1595 C CA . PRO A 1 199 ? -0.241 -7.661 2.428 1.00 94.19 199 PRO A CA 1
ATOM 1596 C C . PRO A 1 199 ? -1.175 -8.439 3.368 1.00 94.19 199 PRO A C 1
ATOM 1598 O O . PRO A 1 199 ? -2.363 -8.606 3.083 1.00 94.19 199 PRO A O 1
ATOM 1601 N N . ARG A 1 200 ? -0.623 -8.959 4.468 1.00 91.12 200 ARG A N 1
ATOM 1602 C CA . ARG A 1 200 ? -1.290 -9.918 5.366 1.00 91.12 200 ARG A CA 1
ATOM 1603 C C . ARG A 1 200 ? -2.581 -9.379 5.961 1.00 91.12 200 ARG A C 1
ATOM 1605 O O . ARG A 1 200 ? -3.630 -9.981 5.760 1.00 91.12 200 ARG A O 1
ATOM 1612 N N . GLU A 1 201 ? -2.519 -8.202 6.574 1.00 93.81 201 GLU A N 1
ATOM 1613 C CA . GLU A 1 201 ? -3.649 -7.616 7.300 1.00 93.81 201 GLU A CA 1
ATOM 1614 C C . GLU A 1 201 ? -4.837 -7.309 6.366 1.00 93.81 201 GLU A C 1
ATOM 1616 O O . GLU A 1 201 ? -6.004 -7.421 6.742 1.00 93.81 201 GLU A O 1
ATOM 1621 N N . VAL A 1 202 ? -4.542 -6.982 5.100 1.00 95.19 202 VAL A N 1
ATOM 1622 C CA . VAL A 1 202 ? -5.542 -6.792 4.037 1.00 95.19 202 VAL A CA 1
ATOM 1623 C C . VAL A 1 202 ? -6.206 -8.117 3.663 1.00 95.19 202 VAL A C 1
ATOM 1625 O O . VAL A 1 202 ? -7.422 -8.176 3.496 1.00 95.19 202 VAL A O 1
ATOM 1628 N N . ILE A 1 203 ? -5.416 -9.184 3.522 1.00 94.44 203 ILE A N 1
ATOM 1629 C CA . ILE A 1 203 ? -5.910 -10.522 3.174 1.00 94.44 203 ILE A CA 1
ATOM 1630 C C . ILE A 1 203 ? -6.759 -11.092 4.320 1.00 94.44 203 ILE A C 1
ATOM 1632 O O . ILE A 1 203 ? -7.805 -11.677 4.055 1.00 94.44 203 ILE A O 1
ATOM 1636 N N . GLU A 1 204 ? -6.366 -10.874 5.575 1.00 93.75 204 GLU A N 1
ATOM 1637 C CA . GLU A 1 204 ? -7.101 -11.299 6.775 1.00 93.75 204 GLU A CA 1
ATOM 1638 C C . GLU A 1 204 ? -8.468 -10.601 6.882 1.00 93.75 204 GLU A C 1
ATOM 1640 O O . GLU A 1 204 ? -9.491 -11.283 7.004 1.00 93.75 204 GLU A O 1
ATOM 1645 N N . TYR A 1 205 ? -8.511 -9.272 6.719 1.00 94.38 205 TYR A N 1
ATOM 1646 C CA . TYR A 1 205 ? -9.755 -8.487 6.660 1.00 94.38 205 TYR A CA 1
ATOM 1647 C C . TYR A 1 205 ? -10.684 -8.957 5.523 1.00 94.38 205 TYR A C 1
ATOM 1649 O O . TYR A 1 205 ? -11.892 -9.177 5.690 1.00 94.38 205 TYR A O 1
ATOM 1657 N N . LEU A 1 206 ? -10.114 -9.163 4.331 1.00 93.56 206 LEU A N 1
ATOM 1658 C CA . LEU A 1 206 ? -10.862 -9.644 3.172 1.00 93.56 206 LEU A CA 1
ATOM 1659 C C . LEU A 1 206 ? -11.332 -11.097 3.332 1.00 93.56 206 LEU A C 1
ATOM 1661 O O . LEU A 1 206 ? -12.398 -11.420 2.814 1.00 93.56 206 LEU A O 1
ATOM 1665 N N . ALA A 1 207 ? -10.638 -11.933 4.108 1.00 92.75 207 ALA A N 1
ATOM 1666 C CA . ALA A 1 207 ? -11.063 -13.296 4.438 1.00 92.75 207 ALA A CA 1
ATOM 1667 C C . ALA A 1 207 ? -12.229 -13.366 5.447 1.00 92.75 207 ALA A C 1
ATOM 1669 O O . ALA A 1 207 ? -12.823 -14.429 5.598 1.00 92.75 207 ALA A O 1
ATOM 1670 N N . GLY A 1 208 ? -12.584 -12.257 6.112 1.00 90.38 208 GLY A N 1
ATOM 1671 C CA . GLY A 1 208 ? -13.750 -12.176 7.004 1.00 90.38 208 GLY A CA 1
ATOM 1672 C C . GLY A 1 208 ? -13.480 -11.545 8.371 1.00 90.38 208 GLY A C 1
ATOM 1673 O O . GLY A 1 208 ? -14.426 -11.093 9.015 1.00 90.38 208 GLY A O 1
ATOM 1674 N N . HIS A 1 209 ? -12.215 -11.479 8.792 1.00 90.38 209 HIS A N 1
ATOM 1675 C CA . HIS A 1 209 ? -11.810 -10.935 10.091 1.00 90.38 209 HIS A CA 1
ATOM 1676 C C . HIS A 1 209 ? -12.054 -9.424 10.168 1.00 90.38 209 HIS A C 1
ATOM 1678 O O . HIS A 1 209 ? -12.111 -8.735 9.150 1.00 90.38 209 HIS A O 1
ATOM 1684 N N . TYR A 1 210 ? -12.188 -8.900 11.387 1.00 92.25 210 TYR A N 1
ATOM 1685 C CA . TYR A 1 210 ? -12.301 -7.460 11.663 1.00 92.25 210 TYR A CA 1
ATOM 1686 C C . TYR A 1 210 ? -13.467 -6.731 10.951 1.00 92.25 210 TYR A C 1
ATOM 1688 O O . TYR A 1 210 ? -13.424 -5.518 10.750 1.00 92.25 210 TYR A O 1
ATOM 1696 N N . ARG A 1 211 ? -14.521 -7.456 10.539 1.00 88.56 211 ARG A N 1
ATOM 1697 C CA . ARG A 1 211 ? -15.669 -6.899 9.789 1.00 88.56 211 ARG A CA 1
ATOM 1698 C C . ARG A 1 211 ? -16.824 -6.375 10.654 1.00 88.56 211 ARG A C 1
ATOM 1700 O O . ARG A 1 211 ? -17.745 -5.777 10.107 1.00 88.56 211 ARG A O 1
ATOM 1707 N N . ASN A 1 212 ? -16.792 -6.583 11.971 1.00 93.12 212 ASN A N 1
ATOM 1708 C CA . ASN A 1 212 ? -17.769 -6.019 12.910 1.00 93.12 212 ASN A CA 1
ATOM 1709 C C . ASN A 1 212 ? -17.082 -5.003 13.833 1.00 93.12 212 ASN A C 1
ATOM 1711 O O . ASN A 1 212 ? -16.306 -5.416 14.690 1.00 93.12 212 ASN A O 1
ATOM 1715 N N . GLY A 1 213 ? -17.381 -3.708 13.698 1.00 92.88 213 GLY A N 1
ATOM 1716 C CA . GLY A 1 213 ? -16.782 -2.642 14.515 1.00 92.88 213 GLY A CA 1
ATOM 1717 C C . GLY A 1 213 ? -17.104 -2.711 16.015 1.00 92.88 213 GLY A C 1
ATOM 1718 O O . GLY A 1 213 ? -16.383 -2.123 16.814 1.00 92.88 213 GLY A O 1
ATOM 1719 N N . GLU A 1 214 ? -18.144 -3.452 16.407 1.00 93.25 214 GLU A N 1
ATOM 1720 C CA . GLU A 1 214 ? -18.486 -3.715 17.814 1.00 93.25 214 GLU A CA 1
ATOM 1721 C C . GLU A 1 214 ? -17.637 -4.841 18.430 1.00 93.25 214 GLU A C 1
ATOM 1723 O O . GLU A 1 214 ? -17.615 -5.007 19.646 1.00 93.25 214 GLU A O 1
ATOM 1728 N N . SER A 1 215 ? -16.943 -5.640 17.608 1.00 96.62 215 SER A N 1
ATOM 1729 C CA . SER A 1 215 ? -16.075 -6.709 18.105 1.00 96.62 215 SER A CA 1
ATOM 1730 C C . SER A 1 215 ? -14.796 -6.131 18.699 1.00 96.62 215 SER A C 1
ATOM 1732 O O . SER A 1 215 ? -14.069 -5.394 18.029 1.00 96.62 215 SER A O 1
ATOM 1734 N N . GLU A 1 216 ? -14.472 -6.557 19.919 1.00 95.06 216 GLU A N 1
ATOM 1735 C CA . GLU A 1 216 ? -13.201 -6.283 20.596 1.00 95.06 216 GLU A CA 1
ATOM 1736 C C . GLU A 1 216 ? -11.982 -6.601 19.712 1.00 95.06 216 GLU A C 1
ATOM 1738 O O . GLU A 1 216 ? -11.003 -5.857 19.718 1.00 95.06 216 GLU A O 1
ATOM 1743 N N . GLU A 1 217 ? -12.064 -7.653 18.892 1.00 95.62 217 GLU A N 1
ATOM 1744 C CA . GLU A 1 217 ? -11.022 -8.025 17.932 1.00 95.62 217 GLU A CA 1
ATOM 1745 C C . GLU A 1 217 ? -10.799 -6.927 16.870 1.00 95.62 217 GLU A C 1
ATOM 1747 O O . GLU A 1 217 ? -9.663 -6.552 16.574 1.00 95.62 217 GLU A O 1
ATOM 1752 N N . THR A 1 218 ? -11.883 -6.369 16.320 1.00 96.62 218 THR A N 1
ATOM 1753 C CA . THR A 1 218 ? -11.839 -5.273 15.336 1.00 96.62 218 THR A CA 1
ATOM 1754 C C . THR A 1 218 ? -11.335 -3.982 15.966 1.00 96.62 218 THR A C 1
ATOM 1756 O O . THR A 1 218 ? -10.526 -3.280 15.363 1.00 96.62 218 THR A O 1
ATOM 1759 N N . GLN A 1 219 ? -11.792 -3.678 17.182 1.00 96.56 219 GLN A N 1
ATOM 1760 C CA . GLN A 1 219 ? -11.380 -2.501 17.944 1.00 96.56 219 GLN A CA 1
ATOM 1761 C C . GLN A 1 219 ? -9.880 -2.543 18.251 1.00 96.56 219 GLN A C 1
ATOM 1763 O O . GLN A 1 219 ? -9.158 -1.599 17.935 1.00 96.56 219 GLN A O 1
ATOM 1768 N N . LEU A 1 220 ? -9.384 -3.668 18.776 1.00 95.56 220 LEU A N 1
ATOM 1769 C CA . LEU A 1 220 ? -7.961 -3.869 19.049 1.00 95.56 220 LEU A CA 1
ATOM 1770 C C . LEU A 1 220 ? -7.124 -3.797 17.762 1.00 95.56 220 LEU A C 1
ATOM 1772 O O . LEU A 1 220 ? -6.050 -3.194 17.757 1.00 95.56 220 LEU A O 1
ATOM 1776 N N . MET A 1 221 ? -7.628 -4.344 16.650 1.00 95.94 221 MET A N 1
ATOM 1777 C CA . MET A 1 221 ? -6.972 -4.226 15.347 1.00 95.94 221 MET A CA 1
ATOM 1778 C C . MET A 1 221 ? -6.935 -2.775 14.838 1.00 95.94 221 MET A C 1
ATOM 1780 O O . MET A 1 221 ? -5.913 -2.350 14.300 1.00 95.94 221 MET A O 1
ATOM 1784 N N . ALA A 1 222 ? -7.992 -1.984 15.043 1.00 96.88 222 ALA A N 1
ATOM 1785 C CA . ALA A 1 222 ? -7.999 -0.562 14.705 1.00 96.88 222 ALA A CA 1
ATOM 1786 C C . ALA A 1 222 ? -6.978 0.230 15.542 1.00 96.88 222 ALA A C 1
ATOM 1788 O O . ALA A 1 222 ? -6.162 0.948 14.968 1.00 96.88 222 ALA A O 1
ATOM 1789 N N . VAL A 1 223 ? -6.935 0.030 16.866 1.00 96.12 223 VAL A N 1
ATOM 1790 C CA . VAL A 1 223 ? -5.948 0.668 17.762 1.00 96.12 223 VAL A CA 1
ATOM 1791 C C . VAL A 1 223 ? -4.510 0.300 17.366 1.00 96.12 223 VAL A C 1
ATOM 1793 O O . VAL A 1 223 ? -3.654 1.173 17.215 1.00 96.12 223 VAL A O 1
ATOM 1796 N N . LYS A 1 224 ? -4.250 -0.981 17.082 1.00 95.00 224 LYS A N 1
ATOM 1797 C CA . LYS A 1 224 ? -2.959 -1.464 16.566 1.00 95.00 224 LYS A CA 1
ATOM 1798 C C . LYS A 1 224 ? -2.579 -0.799 15.238 1.00 95.00 224 LYS A C 1
ATOM 1800 O O . LYS A 1 224 ? -1.427 -0.411 15.047 1.00 95.00 224 LYS A O 1
ATOM 1805 N N . MET A 1 225 ? -3.529 -0.656 14.314 1.00 96.38 225 MET A N 1
ATOM 1806 C CA . MET A 1 225 ? -3.299 -0.001 13.022 1.00 96.38 225 MET A CA 1
ATOM 1807 C C . MET A 1 225 ? -3.102 1.517 13.154 1.00 96.38 225 MET A C 1
ATOM 1809 O O . MET A 1 225 ? -2.336 2.080 12.376 1.00 96.38 225 MET A O 1
ATOM 1813 N N . TYR A 1 226 ? -3.703 2.162 14.158 1.00 96.50 226 TYR A N 1
ATOM 1814 C CA . TYR A 1 226 ? -3.459 3.562 14.518 1.00 96.50 226 TYR A CA 1
ATOM 1815 C C . TYR A 1 226 ? -2.031 3.792 15.024 1.00 96.50 226 TYR A C 1
ATOM 1817 O O . TYR A 1 226 ? -1.332 4.629 14.455 1.00 96.50 226 TYR A O 1
ATOM 1825 N N . PHE A 1 227 ? -1.528 3.000 15.978 1.00 94.38 227 PHE A N 1
ATOM 1826 C CA . PHE A 1 227 ? -0.130 3.132 16.419 1.00 94.38 227 PHE A CA 1
ATOM 1827 C C . PHE A 1 227 ? 0.876 2.781 15.316 1.00 94.38 227 PHE A C 1
ATOM 1829 O O . PHE A 1 227 ? 1.869 3.490 15.143 1.00 94.38 227 PHE A O 1
ATOM 1836 N N . LYS A 1 228 ? 0.593 1.758 14.491 1.00 94.62 228 LYS A N 1
ATOM 1837 C CA . LYS A 1 228 ? 1.382 1.501 13.272 1.00 94.62 228 LYS A CA 1
ATOM 1838 C C . LYS A 1 228 ? 1.371 2.720 12.338 1.00 94.62 228 LYS A C 1
ATOM 1840 O O . LYS A 1 228 ? 2.419 3.064 11.802 1.00 94.62 228 LYS A O 1
ATOM 1845 N N . LEU A 1 229 ? 0.235 3.394 12.142 1.00 95.75 229 LEU A N 1
ATOM 1846 C CA . LEU A 1 229 ? 0.151 4.567 11.266 1.00 95.75 229 LEU A CA 1
ATOM 1847 C C . LEU A 1 229 ? 0.875 5.794 11.847 1.00 95.75 229 LEU A C 1
ATOM 1849 O O . LEU A 1 229 ? 1.625 6.427 11.110 1.00 95.75 229 LEU A O 1
ATOM 1853 N N . LYS A 1 230 ? 0.742 6.078 13.153 1.00 93.31 230 LYS A N 1
ATOM 1854 C CA . LYS A 1 230 ? 1.515 7.131 13.841 1.00 93.31 230 LYS A CA 1
ATOM 1855 C C . LYS A 1 230 ? 3.018 6.918 13.690 1.00 93.31 230 LYS A C 1
ATOM 1857 O O . LYS A 1 230 ? 3.718 7.810 13.216 1.00 93.31 230 LYS A O 1
ATOM 1862 N N . LYS A 1 231 ? 3.504 5.710 13.993 1.00 92.12 231 LYS A N 1
ATOM 1863 C CA . LYS A 1 231 ? 4.918 5.359 13.807 1.00 92.12 231 LYS A CA 1
ATOM 1864 C C . LYS A 1 231 ? 5.359 5.473 12.341 1.00 92.12 231 LYS A C 1
ATOM 1866 O O . LYS A 1 231 ? 6.495 5.853 12.082 1.00 92.12 231 LYS A O 1
ATOM 1871 N N . LEU A 1 232 ? 4.476 5.176 11.383 1.00 93.75 232 LEU A N 1
ATOM 1872 C CA . LEU A 1 232 ? 4.777 5.344 9.961 1.00 93.75 232 LEU A CA 1
ATOM 1873 C C . LEU A 1 232 ? 4.918 6.816 9.554 1.00 93.75 232 LEU A C 1
ATOM 1875 O O . LEU A 1 232 ? 5.815 7.112 8.775 1.00 93.75 232 LEU A O 1
ATOM 1879 N N . MET A 1 233 ? 4.065 7.726 10.036 1.00 92.94 233 MET A N 1
ATOM 1880 C CA . MET A 1 233 ? 4.208 9.153 9.703 1.00 92.94 233 MET A CA 1
ATOM 1881 C C . MET A 1 233 ? 5.449 9.751 10.374 1.00 92.94 233 MET A C 1
ATOM 1883 O O . MET A 1 233 ? 6.242 10.384 9.689 1.00 92.94 233 MET A O 1
ATOM 1887 N N . TYR A 1 234 ? 5.725 9.406 11.637 1.00 89.31 234 TYR A N 1
ATOM 1888 C CA . TYR A 1 234 ? 6.972 9.793 12.313 1.00 89.31 234 TYR A CA 1
ATOM 1889 C C . TYR A 1 234 ? 8.233 9.313 11.561 1.00 89.31 234 TYR A C 1
ATOM 1891 O O . TYR A 1 234 ? 9.172 10.081 11.365 1.00 89.31 234 TYR A O 1
ATOM 1899 N N . ASP A 1 235 ? 8.240 8.063 11.071 1.00 87.00 235 ASP A N 1
ATOM 1900 C CA . ASP A 1 235 ? 9.304 7.538 10.197 1.00 87.00 235 ASP A CA 1
ATOM 1901 C C . ASP A 1 235 ? 9.449 8.348 8.887 1.00 87.00 235 ASP A C 1
ATOM 1903 O O . ASP A 1 235 ? 10.553 8.454 8.355 1.00 87.00 235 ASP A O 1
ATOM 1907 N N . PHE A 1 236 ? 8.349 8.863 8.322 1.00 86.00 236 PHE A N 1
ATOM 1908 C CA . PHE A 1 236 ? 8.366 9.688 7.107 1.00 86.00 236 PHE A CA 1
ATOM 1909 C C . PHE A 1 236 ? 8.918 11.092 7.395 1.00 86.00 236 PHE A C 1
ATOM 1911 O O . PHE A 1 236 ? 9.757 11.572 6.631 1.00 86.00 236 PHE A O 1
ATOM 1918 N N . ASP A 1 237 ? 8.511 11.713 8.501 1.00 84.06 237 ASP A N 1
ATOM 1919 C CA . ASP A 1 237 ? 8.934 13.063 8.878 1.00 84.06 237 ASP A CA 1
ATOM 1920 C C . ASP A 1 237 ? 10.415 13.101 9.307 1.00 84.06 237 ASP A C 1
ATOM 1922 O O . ASP A 1 237 ? 11.159 13.959 8.825 1.00 84.06 237 ASP A O 1
ATOM 1926 N N . GLU A 1 238 ? 10.913 12.104 10.064 1.00 80.81 238 GLU A N 1
ATOM 1927 C CA . GLU A 1 238 ? 12.362 11.956 10.331 1.00 80.81 238 GLU A CA 1
ATOM 1928 C C . GLU A 1 238 ? 13.191 11.876 9.035 1.00 80.81 238 GLU A C 1
ATOM 1930 O O . GLU A 1 238 ? 14.323 12.365 8.982 1.00 80.81 238 GLU A O 1
ATOM 1935 N N . ILE A 1 239 ? 12.651 11.254 7.980 1.00 73.69 239 ILE A N 1
ATOM 1936 C CA . ILE A 1 239 ? 13.318 11.139 6.675 1.00 73.69 239 ILE A CA 1
ATOM 1937 C C . ILE A 1 239 ? 13.240 12.456 5.887 1.00 73.69 239 ILE A C 1
ATOM 1939 O O . ILE A 1 239 ? 14.174 12.766 5.145 1.00 73.69 239 ILE A O 1
ATOM 1943 N N . CYS A 1 240 ? 12.169 13.238 6.042 1.00 65.81 240 CYS A N 1
ATOM 1944 C CA . CYS A 1 240 ? 12.017 14.538 5.390 1.00 65.81 240 CYS A CA 1
ATOM 1945 C C . CYS A 1 240 ? 12.935 15.620 5.982 1.00 65.81 240 CYS A C 1
ATOM 1947 O O . CYS A 1 240 ? 13.540 16.367 5.211 1.00 65.81 240 CYS A O 1
ATOM 1949 N N . ASP A 1 241 ? 13.094 15.672 7.308 1.00 60.25 241 ASP A N 1
ATOM 1950 C CA . ASP A 1 241 ? 13.933 16.680 7.977 1.00 60.25 241 ASP A CA 1
ATOM 1951 C C . ASP A 1 241 ? 15.434 16.323 8.003 1.00 60.25 241 ASP A C 1
ATOM 1953 O O . ASP A 1 241 ? 16.293 17.200 8.145 1.00 60.25 241 ASP A O 1
ATOM 1957 N N . SER A 1 242 ? 15.797 15.045 7.832 1.00 54.97 242 SER A N 1
ATOM 1958 C CA . SER A 1 242 ? 17.190 14.577 7.894 1.00 54.97 242 SER A CA 1
ATOM 1959 C C . SER A 1 242 ? 18.011 14.911 6.633 1.00 54.97 242 SER A C 1
ATOM 1961 O O . SER A 1 242 ? 18.417 14.026 5.872 1.00 54.97 242 SER A O 1
ATOM 1963 N N . SER A 1 243 ? 18.336 16.191 6.441 1.00 52.59 243 SER A N 1
ATOM 1964 C CA . SER A 1 243 ? 19.056 16.655 5.248 1.00 52.59 243 SER A CA 1
ATOM 1965 C C . SER A 1 243 ? 20.546 16.271 5.162 1.00 52.59 243 SER A C 1
ATOM 1967 O O . SER A 1 243 ? 21.050 16.278 4.039 1.00 52.59 243 SER A O 1
ATOM 1969 N N . ASP A 1 244 ? 21.278 16.000 6.263 1.00 51.56 244 ASP A N 1
ATOM 1970 C CA . ASP A 1 244 ? 22.754 15.817 6.174 1.00 51.56 244 ASP A CA 1
ATOM 1971 C C . ASP A 1 244 ? 23.489 15.076 7.336 1.00 51.56 244 ASP A C 1
ATOM 1973 O O . ASP A 1 244 ? 24.712 15.175 7.431 1.00 51.56 244 ASP A O 1
ATOM 1977 N N . ASP A 1 245 ? 22.818 14.336 8.242 1.00 47.25 245 ASP A N 1
ATOM 1978 C CA . ASP A 1 245 ? 23.479 13.768 9.450 1.00 47.25 245 ASP A CA 1
ATOM 1979 C C . ASP A 1 245 ? 23.691 12.226 9.440 1.00 47.25 245 ASP A C 1
ATOM 1981 O O . ASP A 1 245 ? 22.784 11.420 9.205 1.00 47.25 245 ASP A O 1
ATOM 1985 N N . GLU A 1 246 ? 24.926 11.798 9.737 1.00 49.03 246 GLU A N 1
ATOM 1986 C CA . GLU A 1 246 ? 25.402 10.402 9.740 1.00 49.03 246 GLU A CA 1
ATOM 1987 C C . GLU A 1 246 ? 24.865 9.547 10.908 1.00 49.03 246 GLU A C 1
ATOM 1989 O O . GLU A 1 246 ? 24.887 8.311 10.835 1.00 49.03 246 GLU A O 1
ATOM 1994 N N . THR A 1 247 ? 24.369 10.177 11.977 1.00 48.59 247 THR A N 1
ATOM 1995 C CA . THR A 1 247 ? 23.861 9.509 13.197 1.00 48.59 247 THR A CA 1
ATOM 1996 C C . THR A 1 247 ? 22.618 8.629 12.963 1.00 48.59 247 THR A C 1
ATOM 1998 O O . THR A 1 247 ? 22.365 7.667 13.696 1.00 48.59 247 THR A O 1
ATOM 2001 N N . THR A 1 248 ? 21.876 8.881 11.884 1.00 50.09 248 THR A N 1
ATOM 2002 C CA . THR A 1 248 ? 20.585 8.256 11.527 1.00 50.09 248 THR A CA 1
ATOM 2003 C C . THR A 1 248 ? 20.632 6.757 11.186 1.00 50.09 248 THR A C 1
ATOM 2005 O O . THR A 1 248 ? 19.606 6.066 11.213 1.00 50.09 248 THR A O 1
ATOM 2008 N N . LYS A 1 249 ? 21.817 6.188 10.920 1.00 47.09 249 LYS A N 1
ATOM 2009 C CA . LYS A 1 249 ? 22.004 4.763 10.547 1.00 47.09 249 LYS A CA 1
ATOM 2010 C C . LYS A 1 249 ? 21.675 3.754 11.658 1.00 47.09 249 LYS A C 1
ATOM 2012 O O . LYS A 1 249 ? 21.650 2.544 11.404 1.00 47.09 249 LYS A O 1
ATOM 2017 N N . ALA A 1 250 ? 21.472 4.233 12.886 1.00 47.56 250 ALA A N 1
ATOM 2018 C CA . ALA A 1 250 ? 20.950 3.442 13.996 1.00 47.56 250 ALA A CA 1
ATOM 2019 C C . ALA A 1 250 ? 19.410 3.449 14.008 1.00 47.56 250 ALA A C 1
ATOM 2021 O O . ALA A 1 250 ? 18.809 2.380 13.897 1.00 47.56 250 ALA A O 1
ATOM 2022 N N . LYS A 1 251 ? 18.789 4.641 14.054 1.00 49.66 251 LYS A N 1
ATOM 2023 C CA . LYS A 1 251 ? 17.325 4.842 14.093 1.00 49.66 251 LYS A CA 1
ATOM 2024 C C . LYS A 1 251 ? 16.590 4.187 12.920 1.00 49.66 251 LYS A C 1
ATOM 2026 O O . LYS A 1 251 ? 15.586 3.505 13.107 1.00 49.66 251 LYS A O 1
ATOM 2031 N N . THR A 1 252 ? 17.153 4.274 11.715 1.00 53.47 252 THR A N 1
ATOM 2032 C CA . THR A 1 252 ? 16.577 3.654 10.503 1.00 53.47 252 THR A CA 1
ATOM 2033 C C . THR A 1 252 ? 16.388 2.129 10.594 1.00 53.47 252 THR A C 1
ATOM 2035 O O . THR A 1 252 ? 15.663 1.558 9.780 1.00 53.47 252 THR A O 1
ATOM 2038 N N . LYS A 1 253 ? 16.976 1.437 11.585 1.00 51.94 253 LYS A N 1
ATOM 2039 C CA . LYS A 1 253 ? 16.741 -0.000 11.833 1.00 51.94 253 LYS A CA 1
ATOM 2040 C C . LYS A 1 253 ? 15.525 -0.299 12.717 1.00 51.94 253 LYS A C 1
ATOM 2042 O O . LYS A 1 253 ? 15.011 -1.410 12.627 1.00 51.94 253 LYS A O 1
ATOM 2047 N N . SER A 1 254 ? 15.078 0.646 13.546 1.00 6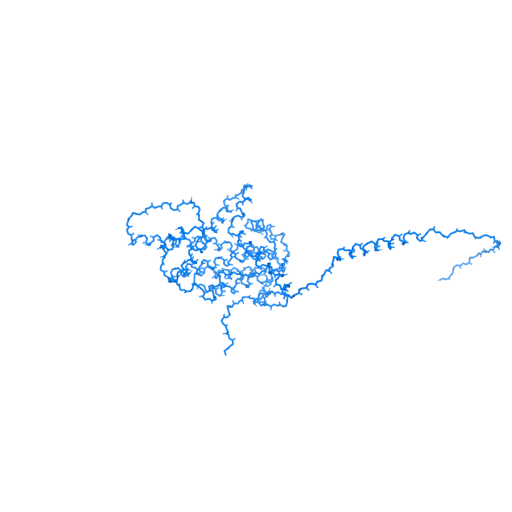6.81 254 SER A N 1
ATOM 2048 C CA . SER A 1 254 ? 13.893 0.514 14.413 1.00 66.81 254 SER A CA 1
ATOM 2049 C C . SER A 1 254 ? 12.601 1.048 13.778 1.00 66.81 254 SER A C 1
ATOM 2051 O O . SER A 1 254 ? 11.518 0.761 14.292 1.00 66.81 254 SER A O 1
ATOM 2053 N N . SER A 1 255 ? 12.713 1.758 12.648 1.00 86.12 255 SER A N 1
ATOM 2054 C CA . SER A 1 255 ? 11.597 2.160 11.777 1.00 86.12 255 SER A CA 1
ATOM 2055 C C . SER A 1 255 ? 10.641 1.000 11.469 1.00 86.12 255 SER A C 1
ATOM 2057 O O . SER A 1 255 ? 11.065 -0.136 11.222 1.00 86.12 255 SER A O 1
ATOM 2059 N N . LEU A 1 256 ? 9.342 1.298 11.411 1.00 89.00 256 LEU A N 1
ATOM 2060 C CA . LEU A 1 256 ? 8.292 0.353 11.033 1.00 89.00 256 LEU A CA 1
ATOM 2061 C C . LEU A 1 256 ? 8.494 -0.195 9.614 1.00 89.00 256 LEU A C 1
ATOM 2063 O O . LEU A 1 256 ? 8.271 -1.383 9.374 1.00 89.00 256 LEU A O 1
ATOM 2067 N N . THR A 1 257 ? 8.978 0.630 8.681 1.00 89.12 257 THR A N 1
ATOM 2068 C CA . THR A 1 257 ? 9.307 0.176 7.319 1.00 89.12 257 THR A CA 1
ATOM 2069 C C . THR A 1 257 ? 10.410 -0.888 7.346 1.00 89.12 257 THR A C 1
ATOM 2071 O O . THR A 1 257 ? 10.305 -1.901 6.652 1.00 89.12 257 THR A O 1
ATOM 2074 N N . SER A 1 258 ? 11.427 -0.720 8.199 1.00 89.81 258 SER A N 1
ATOM 2075 C CA . SER A 1 258 ? 12.476 -1.727 8.422 1.00 89.81 258 SER A CA 1
ATOM 2076 C C . SER A 1 258 ? 11.951 -2.998 9.102 1.00 89.81 258 SER A C 1
ATOM 2078 O O . SER A 1 258 ? 12.365 -4.100 8.729 1.00 89.81 258 SER A O 1
ATOM 2080 N N . GLN A 1 259 ? 11.012 -2.876 10.047 1.00 91.25 259 GLN A N 1
ATOM 2081 C CA . GLN A 1 259 ? 10.359 -4.016 10.705 1.00 91.25 259 GLN A CA 1
ATOM 2082 C C . GLN A 1 259 ? 9.547 -4.858 9.699 1.00 91.25 259 GLN A C 1
ATOM 2084 O O . GLN A 1 259 ? 9.794 -6.059 9.560 1.00 91.25 259 GLN A O 1
ATOM 2089 N N . LEU A 1 260 ? 8.664 -4.227 8.916 1.00 91.75 260 LEU A N 1
ATOM 2090 C CA . LEU A 1 260 ? 7.867 -4.891 7.872 1.00 91.75 260 LEU A CA 1
ATOM 2091 C C . LEU A 1 260 ? 8.748 -5.464 6.747 1.00 91.75 260 LEU A C 1
ATOM 2093 O O . LEU A 1 260 ? 8.482 -6.544 6.217 1.00 91.75 260 LEU A O 1
ATOM 2097 N N . GLU A 1 261 ? 9.863 -4.807 6.413 1.00 92.88 261 GLU A N 1
ATOM 2098 C CA . GLU A 1 261 ? 10.856 -5.373 5.500 1.00 92.88 261 GLU A CA 1
ATOM 2099 C C . GLU A 1 261 ? 11.480 -6.675 6.015 1.00 92.88 261 GLU A C 1
ATOM 2101 O O . GLU A 1 261 ? 11.800 -7.557 5.211 1.00 92.88 261 GLU A O 1
ATOM 2106 N N . MET A 1 262 ? 11.704 -6.794 7.324 1.00 91.44 262 MET A N 1
ATOM 2107 C CA . MET A 1 262 ? 12.240 -8.009 7.939 1.00 91.44 262 MET A CA 1
ATOM 2108 C C . MET A 1 262 ? 11.192 -9.122 7.981 1.00 91.44 262 MET A C 1
ATOM 2110 O O . MET A 1 262 ? 11.527 -10.259 7.649 1.00 91.44 262 MET A O 1
ATOM 2114 N N . GLU A 1 263 ? 9.928 -8.800 8.262 1.00 91.50 263 GLU A N 1
ATOM 2115 C CA . GLU A 1 263 ? 8.800 -9.733 8.136 1.00 91.50 263 GLU A CA 1
ATOM 2116 C C . GLU A 1 263 ? 8.675 -10.281 6.702 1.00 91.50 263 GLU A C 1
ATOM 2118 O O . GLU A 1 263 ? 8.675 -11.497 6.491 1.00 91.50 263 GLU A O 1
ATOM 2123 N N . ALA A 1 264 ? 8.697 -9.401 5.696 1.00 90.31 264 ALA A N 1
ATOM 2124 C CA . ALA A 1 264 ? 8.675 -9.773 4.280 1.00 90.31 264 ALA A CA 1
ATOM 2125 C C . ALA A 1 264 ? 9.834 -10.715 3.887 1.00 90.31 264 ALA A C 1
ATOM 2127 O O . ALA A 1 264 ? 9.653 -11.636 3.086 1.00 90.31 264 ALA A O 1
ATOM 2128 N N . LYS A 1 265 ? 11.025 -10.532 4.481 1.00 90.81 265 LYS A N 1
ATOM 2129 C CA . LYS A 1 265 ? 12.196 -11.417 4.296 1.00 90.81 265 LYS A CA 1
ATOM 2130 C C . LYS A 1 265 ? 12.074 -12.736 5.067 1.00 90.81 265 LYS A C 1
ATOM 2132 O O . LYS A 1 265 ? 12.722 -13.709 4.683 1.00 90.81 265 LYS A O 1
ATOM 2137 N N . MET A 1 266 ? 11.295 -12.785 6.148 1.00 88.50 266 MET A N 1
ATOM 2138 C CA . MET A 1 266 ? 11.009 -14.011 6.904 1.00 88.50 266 MET A CA 1
ATOM 2139 C C . MET A 1 266 ? 10.000 -14.887 6.154 1.00 88.50 266 MET A C 1
ATOM 2141 O O . MET A 1 266 ? 10.251 -16.078 5.995 1.00 88.50 266 MET A O 1
ATOM 2145 N N . LEU A 1 267 ? 8.946 -14.290 5.584 1.00 82.44 267 LEU A N 1
ATOM 2146 C CA . LEU A 1 267 ? 7.969 -14.952 4.701 1.00 82.44 267 LEU A CA 1
ATOM 2147 C C . LEU A 1 267 ? 8.625 -15.744 3.554 1.00 82.44 267 LEU A C 1
ATOM 2149 O O . LEU A 1 267 ? 8.215 -16.858 3.238 1.00 82.44 267 LEU A O 1
ATOM 2153 N N . GLN A 1 268 ? 9.694 -15.201 2.965 1.00 82.31 268 GLN A N 1
ATOM 2154 C CA . GLN A 1 268 ? 10.441 -15.847 1.876 1.00 82.31 268 GLN A CA 1
ATOM 2155 C C . GLN A 1 268 ? 11.265 -17.069 2.327 1.00 82.31 268 GLN A C 1
ATOM 2157 O O . GLN A 1 268 ? 11.666 -17.883 1.493 1.00 82.31 268 GLN A O 1
ATOM 2162 N N . LYS A 1 269 ? 11.521 -17.228 3.632 1.00 73.81 269 LYS A N 1
ATOM 2163 C CA . LYS A 1 269 ? 12.270 -18.349 4.222 1.00 73.81 269 LYS A CA 1
ATOM 2164 C C . LYS A 1 269 ? 11.323 -19.464 4.676 1.00 73.81 269 LYS A C 1
ATOM 2166 O O . LYS A 1 269 ? 11.301 -19.830 5.849 1.00 73.81 269 LYS A O 1
ATOM 2171 N N . THR A 1 270 ? 10.550 -20.029 3.750 1.00 53.34 270 THR A N 1
ATOM 2172 C CA . THR A 1 270 ? 9.719 -21.204 4.064 1.00 53.34 270 THR A CA 1
ATOM 2173 C C . THR A 1 270 ? 10.583 -22.369 4.587 1.00 53.34 270 THR A C 1
ATOM 2175 O O . THR A 1 270 ? 11.674 -22.617 4.056 1.00 53.34 270 THR A O 1
ATOM 2178 N N . PRO A 1 271 ? 10.144 -23.091 5.639 1.00 42.19 271 PRO A N 1
ATOM 2179 C CA . PRO A 1 271 ? 10.994 -24.027 6.373 1.00 42.19 271 PRO A CA 1
ATOM 2180 C C . PRO A 1 271 ? 11.200 -25.345 5.612 1.00 42.19 271 PRO A C 1
ATOM 2182 O O . PRO A 1 271 ? 10.578 -26.367 5.899 1.00 42.19 271 PRO A O 1
ATOM 2185 N N . LYS A 1 272 ? 12.147 -25.365 4.667 1.00 38.38 272 LYS A N 1
ATOM 2186 C CA . LYS A 1 272 ? 12.627 -26.591 3.997 1.00 38.38 272 LYS A CA 1
ATOM 2187 C C . LYS A 1 272 ? 13.478 -27.488 4.919 1.00 38.38 272 LYS A C 1
ATOM 2189 O O . LYS A 1 272 ? 14.580 -27.876 4.535 1.00 38.38 272 LYS A O 1
ATOM 2194 N N . LYS A 1 273 ? 12.992 -27.789 6.136 1.00 36.78 273 LYS A N 1
ATOM 2195 C CA . LYS A 1 273 ? 13.576 -28.780 7.066 1.00 36.78 273 LYS A CA 1
ATOM 2196 C C . LYS A 1 273 ? 12.685 -29.132 8.284 1.00 36.78 273 LYS A C 1
ATOM 2198 O O . LYS A 1 273 ? 13.153 -29.096 9.411 1.00 36.78 273 LYS A O 1
ATOM 2203 N N . MET A 1 274 ? 11.421 -29.515 8.070 1.00 31.50 274 MET A N 1
ATOM 2204 C CA . MET A 1 274 ? 10.610 -30.228 9.085 1.00 31.50 274 MET A CA 1
ATOM 2205 C C . MET A 1 274 ? 9.810 -31.377 8.453 1.00 31.50 274 MET A C 1
ATOM 2207 O O . MET A 1 274 ? 8.584 -31.357 8.417 1.00 31.50 274 MET A O 1
ATOM 2211 N N . GLN A 1 275 ? 10.527 -32.354 7.884 1.00 32.44 275 GLN A N 1
ATOM 2212 C CA . GLN A 1 275 ? 9.957 -33.646 7.469 1.00 32.44 275 GLN A CA 1
ATOM 2213 C C . GLN A 1 275 ? 11.054 -34.711 7.251 1.00 32.44 275 GLN A C 1
ATOM 2215 O O . GLN A 1 275 ? 11.164 -35.298 6.175 1.00 32.44 275 GLN A O 1
ATOM 2220 N N . LYS A 1 276 ? 11.926 -34.925 8.251 1.00 36.91 276 LYS A N 1
ATOM 2221 C CA . LYS A 1 276 ? 12.763 -36.139 8.323 1.00 36.91 276 LYS A CA 1
ATOM 2222 C C . LYS A 1 276 ? 13.253 -36.474 9.742 1.00 36.91 276 LYS A C 1
ATOM 2224 O O . LYS A 1 276 ? 14.433 -36.759 9.930 1.00 36.91 276 LYS A O 1
ATOM 2229 N N . ASP A 1 277 ? 12.320 -36.493 10.679 1.00 33.62 277 ASP A N 1
ATOM 2230 C CA . ASP A 1 277 ? 12.453 -37.175 11.967 1.00 33.62 277 ASP A CA 1
ATOM 2231 C C . ASP A 1 277 ? 11.258 -38.148 12.095 1.00 33.62 277 ASP A C 1
ATOM 2233 O O . ASP A 1 277 ? 10.362 -38.116 11.245 1.00 33.62 277 ASP A O 1
ATOM 2237 N N . ASP A 1 278 ? 11.279 -39.041 13.086 1.00 34.34 278 ASP A N 1
ATOM 2238 C CA . ASP A 1 278 ? 10.273 -40.093 13.338 1.00 34.34 278 ASP A CA 1
ATOM 2239 C C . ASP A 1 278 ? 10.125 -41.194 12.258 1.00 34.34 278 ASP A C 1
ATOM 2241 O O . ASP A 1 278 ? 9.030 -41.499 11.787 1.00 34.34 278 ASP A O 1
ATOM 2245 N N . LEU A 1 279 ? 11.235 -41.874 11.935 1.00 36.06 279 LEU A N 1
ATOM 2246 C CA . LEU A 1 279 ? 11.225 -43.328 11.685 1.00 36.06 279 LEU A CA 1
ATOM 2247 C C . LEU A 1 279 ? 12.503 -43.988 12.244 1.00 36.06 279 LEU A C 1
ATOM 2249 O O . LEU A 1 279 ? 13.590 -43.828 11.693 1.00 36.06 279 LEU A O 1
ATOM 2253 N N . ASP A 1 280 ? 12.295 -44.695 13.353 1.00 34.28 280 ASP A N 1
ATOM 2254 C CA . ASP A 1 280 ? 13.135 -45.591 14.165 1.00 34.28 280 ASP A CA 1
ATOM 2255 C C . ASP A 1 280 ? 14.599 -45.937 13.791 1.00 34.28 280 ASP A C 1
ATOM 2257 O O . ASP A 1 280 ? 14.912 -46.440 12.715 1.00 34.28 280 ASP A O 1
ATOM 2261 N N . SER A 1 281 ? 15.429 -45.797 14.836 1.00 36.59 281 SER A N 1
ATOM 2262 C CA . SER A 1 281 ? 16.505 -46.685 15.329 1.00 36.59 281 SER A CA 1
ATOM 2263 C C . SER A 1 281 ? 17.725 -47.101 14.476 1.00 36.59 281 SER A C 1
ATOM 2265 O O . SER A 1 281 ? 17.668 -47.616 13.364 1.00 36.59 281 SER A O 1
ATOM 2267 N N . ASP A 1 282 ? 18.874 -46.973 15.148 1.00 41.78 282 ASP A N 1
ATOM 2268 C CA . ASP A 1 282 ? 20.039 -47.864 15.133 1.00 41.78 282 ASP A CA 1
ATOM 2269 C C . ASP A 1 282 ? 20.691 -48.245 13.792 1.00 41.78 282 ASP A C 1
ATOM 2271 O O . ASP A 1 282 ? 20.473 -49.325 13.232 1.00 41.78 282 ASP A O 1
ATOM 2275 N N . ARG A 1 283 ? 21.694 -47.439 13.405 1.00 37.12 283 ARG A N 1
ATOM 2276 C CA . ARG A 1 283 ? 23.013 -47.963 12.991 1.00 37.12 283 ARG A CA 1
ATOM 2277 C C . ARG A 1 283 ? 24.119 -46.911 13.009 1.00 37.12 283 ARG A C 1
ATOM 2279 O O . ARG A 1 283 ? 23.994 -45.857 12.391 1.00 37.12 283 ARG A O 1
ATOM 2286 N N . ASP A 1 284 ? 25.241 -47.253 13.635 1.00 40.59 284 ASP A N 1
ATOM 2287 C CA . ASP A 1 284 ? 26.492 -46.499 13.547 1.00 40.59 284 ASP A CA 1
ATOM 2288 C C . ASP A 1 284 ? 27.027 -46.448 12.108 1.00 40.59 284 ASP A C 1
ATOM 2290 O O . ASP A 1 284 ? 27.014 -47.464 11.408 1.00 40.59 284 ASP A O 1
ATOM 2294 N N . THR A 1 285 ? 27.600 -45.311 11.689 1.00 37.94 285 THR A N 1
ATOM 2295 C CA . THR A 1 285 ? 28.978 -45.236 11.137 1.00 37.94 285 THR A CA 1
ATOM 2296 C C . THR A 1 285 ? 29.393 -43.810 10.737 1.00 37.94 285 THR A C 1
ATOM 2298 O O . THR A 1 285 ? 28.780 -43.183 9.877 1.00 37.94 285 THR A O 1
ATOM 2301 N N . ASP A 1 286 ? 30.525 -43.331 11.266 1.00 42.59 286 ASP A N 1
ATOM 2302 C CA . ASP A 1 286 ? 31.219 -42.132 10.764 1.00 42.59 286 ASP A CA 1
ATOM 2303 C C . ASP A 1 286 ? 31.778 -42.357 9.343 1.00 42.59 286 ASP A C 1
ATOM 2305 O O . ASP A 1 286 ? 32.627 -43.236 9.153 1.00 42.59 286 ASP A O 1
ATOM 2309 N N . GLY A 1 287 ? 31.400 -41.544 8.339 1.00 43.22 287 GLY A N 1
ATOM 2310 C CA . GLY A 1 287 ? 31.773 -41.865 6.946 1.00 43.22 287 GLY A CA 1
ATOM 2311 C C . GLY A 1 287 ? 31.990 -40.754 5.908 1.00 43.22 287 GLY A C 1
ATOM 2312 O O . GLY A 1 287 ? 32.903 -40.892 5.089 1.00 43.22 287 GLY A O 1
ATOM 2313 N N . GLU A 1 288 ? 31.203 -39.673 5.868 1.00 41.34 288 GLU A N 1
ATOM 2314 C CA . GLU A 1 288 ? 31.040 -38.951 4.585 1.00 41.34 288 GLU A CA 1
ATOM 2315 C C . GLU A 1 288 ? 32.096 -37.878 4.244 1.00 41.34 288 GLU A C 1
ATOM 2317 O O . GLU A 1 288 ? 32.470 -37.751 3.074 1.00 41.34 288 GLU A O 1
ATOM 2322 N N . GLU A 1 289 ? 32.695 -37.175 5.218 1.00 41.50 289 GLU A N 1
ATOM 2323 C CA . GLU A 1 289 ? 33.710 -36.132 4.930 1.00 41.50 289 GLU A CA 1
ATOM 2324 C C . GLU A 1 289 ? 34.965 -36.658 4.198 1.00 41.50 289 GLU A C 1
ATOM 2326 O O . GLU A 1 289 ? 35.717 -35.902 3.571 1.00 41.50 289 GLU A O 1
ATOM 2331 N N . LYS A 1 290 ? 35.208 -37.974 4.247 1.00 43.09 290 LYS A N 1
ATOM 2332 C CA . LYS A 1 290 ? 36.405 -38.604 3.672 1.00 43.09 290 LYS A CA 1
ATOM 2333 C C . LYS A 1 290 ? 36.330 -38.774 2.149 1.00 43.09 290 LYS A C 1
ATOM 2335 O O . LYS A 1 290 ? 37.383 -38.750 1.509 1.00 43.09 290 LYS A O 1
ATOM 2340 N N . GLN A 1 291 ? 35.145 -38.887 1.532 1.00 43.44 291 GLN A N 1
ATOM 2341 C CA . GLN A 1 291 ? 35.056 -39.115 0.076 1.00 43.44 291 GLN A CA 1
ATOM 2342 C C . GLN A 1 291 ? 35.522 -37.904 -0.751 1.00 43.44 291 GLN A C 1
ATOM 2344 O O . GLN A 1 291 ? 36.301 -38.061 -1.698 1.00 43.44 291 GLN A O 1
ATOM 2349 N N . VAL A 1 292 ? 35.116 -36.688 -0.367 1.00 45.59 292 VAL A N 1
ATOM 2350 C CA . VAL A 1 292 ? 35.443 -35.451 -1.104 1.00 45.59 292 VAL A CA 1
ATOM 2351 C C . VAL A 1 292 ? 36.962 -35.235 -1.174 1.00 45.59 292 VAL A C 1
ATOM 2353 O O . VAL A 1 292 ? 37.515 -34.951 -2.240 1.00 45.59 292 VAL A O 1
ATOM 2356 N N . GLN A 1 293 ? 37.671 -35.460 -0.062 1.00 47.38 293 GLN A N 1
ATOM 2357 C CA . GLN A 1 293 ? 39.127 -35.289 -0.000 1.00 47.38 293 GLN A CA 1
ATOM 2358 C C . GLN A 1 293 ? 39.909 -36.330 -0.821 1.00 47.38 293 GLN A C 1
ATOM 2360 O O . GLN A 1 293 ? 41.021 -36.044 -1.280 1.00 47.38 293 GLN A O 1
ATOM 2365 N N . ILE A 1 294 ? 39.362 -37.536 -1.010 1.00 51.97 294 ILE A N 1
ATOM 2366 C CA . ILE A 1 294 ? 40.000 -38.604 -1.797 1.00 51.97 294 ILE A CA 1
ATOM 2367 C C . ILE A 1 294 ? 39.918 -38.285 -3.296 1.00 51.97 294 ILE A C 1
ATOM 2369 O O . ILE A 1 294 ? 40.932 -38.378 -3.997 1.00 51.97 294 ILE A O 1
ATOM 2373 N N . LEU A 1 295 ? 38.756 -37.834 -3.780 1.00 51.06 295 LEU A N 1
ATOM 2374 C CA . LEU A 1 295 ? 38.553 -37.453 -5.184 1.00 51.06 295 LEU A CA 1
ATOM 2375 C C . LEU A 1 295 ? 39.466 -36.292 -5.613 1.00 51.06 295 LEU A C 1
ATOM 2377 O O . LEU A 1 295 ? 40.061 -36.332 -6.696 1.00 51.06 295 LEU A O 1
ATOM 2381 N N . ASP A 1 296 ? 39.655 -35.291 -4.752 1.00 50.91 296 ASP A N 1
ATOM 2382 C CA . ASP A 1 296 ? 40.494 -34.133 -5.080 1.00 50.91 296 ASP A CA 1
ATOM 2383 C C . ASP A 1 296 ? 42.004 -34.469 -5.054 1.00 50.91 296 ASP A C 1
ATOM 2385 O O . ASP A 1 296 ? 42.777 -34.037 -5.922 1.00 50.91 296 ASP A O 1
ATOM 2389 N N . LYS A 1 297 ? 42.430 -35.355 -4.136 1.00 52.38 297 LYS A N 1
ATOM 2390 C CA . LYS A 1 297 ? 43.784 -35.948 -4.137 1.00 52.38 297 LYS A CA 1
ATOM 2391 C C . LYS A 1 297 ? 44.029 -36.833 -5.370 1.00 52.38 297 LYS A C 1
ATOM 2393 O O . LYS A 1 297 ? 45.157 -36.864 -5.871 1.00 52.38 297 LYS A O 1
ATOM 2398 N N . ALA A 1 298 ? 43.004 -37.503 -5.904 1.00 51.81 298 ALA A N 1
ATOM 2399 C CA . ALA A 1 298 ? 43.101 -38.252 -7.159 1.00 51.81 298 ALA A CA 1
ATOM 2400 C C . ALA A 1 298 ? 43.274 -37.320 -8.376 1.00 51.81 298 ALA A C 1
ATOM 2402 O O . ALA A 1 298 ? 44.212 -37.506 -9.158 1.00 51.81 298 ALA A O 1
ATOM 2403 N N . ARG A 1 299 ? 42.452 -36.264 -8.501 1.00 55.72 299 ARG A N 1
ATOM 2404 C CA . ARG A 1 299 ? 42.556 -35.270 -9.592 1.00 55.72 299 ARG A CA 1
ATOM 2405 C C . ARG A 1 299 ? 43.946 -34.626 -9.669 1.00 55.72 299 ARG A C 1
ATOM 2407 O O . ARG A 1 299 ? 44.553 -34.611 -10.745 1.00 55.72 299 ARG A O 1
ATOM 2414 N N . LYS A 1 300 ? 44.504 -34.179 -8.537 1.00 54.62 300 LYS A N 1
ATOM 2415 C CA . LYS A 1 300 ? 45.842 -33.548 -8.487 1.00 54.62 300 LYS A CA 1
ATOM 2416 C C . LYS A 1 300 ? 46.980 -34.501 -8.902 1.00 54.62 300 LYS A C 1
ATOM 2418 O O . LYS A 1 300 ? 47.914 -34.070 -9.581 1.00 54.62 300 LYS A O 1
ATOM 2423 N N . LYS A 1 301 ? 46.883 -35.807 -8.607 1.00 53.94 301 LYS A N 1
ATOM 2424 C CA . LYS A 1 301 ? 47.867 -36.817 -9.064 1.00 53.94 301 LYS A CA 1
ATOM 2425 C C . LYS A 1 301 ? 47.821 -37.092 -10.576 1.00 53.94 301 LYS A C 1
ATOM 2427 O O . LYS A 1 301 ? 48.845 -37.472 -11.145 1.00 53.94 301 LYS A O 1
ATOM 2432 N N . ILE A 1 302 ? 46.682 -36.886 -11.242 1.00 55.31 302 ILE A N 1
ATOM 2433 C CA . ILE A 1 302 ? 46.544 -37.107 -12.694 1.00 55.31 302 ILE A CA 1
ATOM 2434 C C . ILE A 1 302 ? 47.202 -35.972 -13.494 1.00 55.31 302 ILE A C 1
ATOM 2436 O O . ILE A 1 302 ? 47.942 -36.241 -14.444 1.00 55.31 302 ILE A O 1
ATOM 2440 N N . GLN A 1 303 ? 47.011 -34.709 -13.095 1.00 54.44 303 GLN A N 1
ATOM 2441 C CA . GLN A 1 303 ? 47.612 -33.565 -13.799 1.00 54.44 303 GLN A CA 1
ATOM 2442 C C . GLN A 1 303 ? 49.152 -33.576 -13.741 1.00 54.44 303 GLN A C 1
ATOM 2444 O O . GLN A 1 303 ? 49.800 -33.381 -14.771 1.00 54.44 303 GLN A O 1
ATOM 2449 N N . GLN A 1 304 ? 49.757 -33.910 -12.593 1.00 50.25 304 GLN A N 1
ATOM 2450 C CA . GLN A 1 304 ? 51.223 -33.978 -12.462 1.00 50.25 304 GLN A CA 1
ATOM 2451 C C . GLN A 1 304 ? 51.895 -35.093 -13.289 1.00 50.25 304 GLN A C 1
ATOM 2453 O O . GLN A 1 304 ? 53.103 -35.026 -13.523 1.00 50.25 304 GLN A O 1
ATOM 2458 N N . LYS A 1 305 ? 51.152 -36.105 -13.767 1.00 50.78 305 LYS A N 1
ATOM 2459 C CA . LYS A 1 305 ? 51.704 -37.126 -14.678 1.00 50.78 305 LYS A CA 1
ATOM 2460 C C . LYS A 1 305 ? 51.773 -36.664 -16.138 1.00 50.78 305 LYS A C 1
ATOM 2462 O O . LYS A 1 305 ? 52.666 -37.115 -16.851 1.00 50.78 305 LYS A O 1
ATOM 2467 N N . LYS A 1 306 ? 50.905 -35.748 -16.592 1.00 47.09 306 LYS A N 1
ATOM 2468 C CA . LYS A 1 306 ? 50.917 -35.277 -17.995 1.00 47.09 306 LYS A CA 1
ATOM 2469 C C . LYS A 1 306 ? 52.074 -34.317 -18.313 1.00 47.09 306 LYS A C 1
ATOM 2471 O O . LYS A 1 306 ? 52.558 -34.320 -19.440 1.00 47.09 306 LYS A O 1
ATOM 2476 N N . SER A 1 307 ? 52.584 -33.558 -17.340 1.00 47.03 307 SER A N 1
ATOM 2477 C CA . SER A 1 307 ? 53.659 -32.569 -17.559 1.00 47.03 307 SER A CA 1
ATOM 2478 C C . SER A 1 307 ? 55.084 -33.144 -17.647 1.00 47.03 307 SER A C 1
ATOM 2480 O O . SER A 1 307 ? 56.008 -32.416 -18.002 1.00 47.03 307 SER A O 1
ATOM 2482 N N . LYS A 1 308 ? 55.291 -34.440 -17.360 1.00 46.47 308 LYS A N 1
ATOM 2483 C CA . LYS A 1 308 ? 56.621 -35.091 -17.389 1.00 46.47 308 LYS A CA 1
ATOM 2484 C C . LYS A 1 308 ? 56.880 -35.981 -18.620 1.00 46.47 308 LYS A C 1
ATOM 2486 O O . LYS A 1 308 ? 57.949 -36.575 -18.714 1.00 46.47 308 LYS A O 1
ATOM 2491 N N . GLY A 1 309 ? 55.945 -36.064 -19.572 1.00 42.84 309 GLY A N 1
ATOM 2492 C CA . GLY A 1 309 ? 56.033 -36.989 -20.715 1.00 42.84 309 GLY A CA 1
ATOM 2493 C C . GLY A 1 309 ? 56.904 -36.543 -21.903 1.00 42.84 309 GLY A C 1
ATOM 2494 O O . GLY A 1 309 ? 57.358 -37.383 -22.673 1.00 42.84 309 GLY A O 1
ATOM 2495 N N . THR A 1 310 ? 57.165 -35.245 -22.079 1.00 45.41 310 THR A N 1
ATOM 2496 C CA . THR A 1 310 ? 57.603 -34.671 -23.373 1.00 45.41 310 THR A CA 1
ATOM 2497 C C . THR A 1 310 ? 59.100 -34.334 -23.493 1.00 45.41 310 THR A C 1
ATOM 2499 O O . THR A 1 310 ? 59.487 -33.568 -24.373 1.00 45.41 310 THR A O 1
ATOM 2502 N N . LYS A 1 311 ? 59.984 -34.897 -22.649 1.00 45.59 311 LYS A N 1
ATOM 2503 C CA . LYS A 1 311 ? 61.435 -34.579 -22.660 1.00 45.59 311 LYS A CA 1
ATOM 2504 C C . LYS A 1 311 ? 62.404 -35.781 -22.585 1.00 45.59 311 LYS A C 1
ATOM 2506 O O . LYS A 1 311 ? 63.391 -35.705 -21.855 1.00 45.59 311 LYS A O 1
ATOM 2511 N N . LYS A 1 312 ? 62.208 -36.873 -23.355 1.00 44.97 312 LYS A N 1
ATOM 2512 C CA . LYS A 1 312 ? 63.299 -37.871 -23.559 1.00 44.97 312 LYS A CA 1
ATOM 2513 C C . LYS A 1 312 ? 63.226 -38.807 -24.796 1.00 44.97 312 LYS A C 1
ATOM 2515 O O . LYS A 1 312 ? 63.081 -40.015 -24.639 1.00 44.97 312 LYS A O 1
ATOM 2520 N N . LYS A 1 313 ? 63.457 -38.296 -26.021 1.00 39.69 313 LYS A N 1
ATOM 2521 C CA . LYS A 1 313 ? 64.044 -39.103 -27.131 1.00 39.69 313 LYS A CA 1
ATOM 2522 C C . LYS A 1 313 ? 64.650 -38.251 -28.274 1.00 39.69 313 LYS A C 1
ATOM 2524 O O . LYS A 1 313 ? 63.943 -37.801 -29.164 1.00 39.69 313 LYS A O 1
ATOM 2529 N N . ARG A 1 314 ? 65.977 -38.056 -28.268 1.00 37.03 314 ARG A N 1
ATOM 2530 C CA . ARG A 1 314 ? 66.821 -37.648 -29.422 1.00 37.03 314 ARG A CA 1
ATOM 2531 C C . ARG A 1 314 ? 68.218 -38.259 -29.240 1.00 37.03 314 ARG A C 1
ATOM 2533 O O . ARG A 1 314 ? 68.662 -38.381 -28.101 1.00 37.03 314 ARG A O 1
ATOM 2540 N N . ARG A 1 315 ? 68.918 -38.529 -30.358 1.00 34.84 315 ARG A N 1
ATOM 2541 C CA . ARG A 1 315 ? 70.223 -39.241 -30.472 1.00 34.84 315 ARG A CA 1
ATOM 2542 C C . ARG A 1 315 ? 70.088 -40.751 -30.144 1.00 34.84 315 ARG A C 1
ATOM 2544 O O . ARG A 1 315 ? 69.427 -41.095 -29.176 1.00 34.84 315 ARG A O 1
ATOM 2551 N N . ARG A 1 316 ? 70.658 -41.703 -30.897 1.00 33.84 316 ARG A N 1
ATOM 2552 C CA . ARG A 1 316 ? 71.643 -41.661 -32.003 1.00 33.84 316 ARG A CA 1
ATOM 2553 C C . ARG A 1 316 ? 71.282 -42.665 -33.118 1.00 33.84 316 ARG A C 1
ATOM 2555 O O . ARG A 1 316 ? 70.972 -43.806 -32.797 1.00 33.84 316 ARG A O 1
ATOM 2562 N N . ARG A 1 317 ? 71.525 -42.298 -34.379 1.00 32.19 317 ARG A N 1
ATOM 2563 C CA . ARG A 1 317 ? 72.446 -43.026 -35.274 1.00 32.19 317 ARG A CA 1
ATOM 2564 C C . ARG A 1 317 ? 72.955 -42.075 -36.370 1.00 32.19 317 ARG A C 1
ATOM 2566 O O . ARG A 1 317 ? 72.240 -41.164 -36.774 1.00 32.19 317 ARG A O 1
ATOM 2573 N N . ARG A 1 318 ? 74.216 -42.274 -36.725 1.00 33.31 318 ARG A N 1
ATOM 2574 C CA . ARG A 1 318 ? 74.902 -41.961 -37.985 1.00 33.31 318 ARG A CA 1
ATOM 2575 C C . ARG A 1 318 ? 75.438 -43.335 -38.479 1.00 33.31 318 ARG A C 1
ATOM 2577 O O . ARG A 1 318 ? 75.162 -44.332 -37.797 1.00 33.31 318 ARG A O 1
ATOM 2584 N N . GLU A 1 319 ? 76.214 -43.489 -39.544 1.00 34.41 319 GLU A N 1
ATOM 2585 C CA . GLU A 1 319 ? 76.529 -42.657 -40.728 1.00 34.41 319 GLU A CA 1
ATOM 2586 C C . GLU A 1 319 ? 75.697 -43.259 -41.922 1.00 34.41 319 GLU A C 1
ATOM 2588 O O . GLU A 1 319 ? 74.746 -43.981 -41.615 1.00 34.41 319 GLU A O 1
ATOM 2593 N N . ASP A 1 320 ? 75.820 -43.070 -43.249 1.00 31.91 320 ASP A N 1
ATOM 2594 C CA . ASP A 1 320 ? 76.560 -42.253 -44.259 1.00 31.91 320 ASP A CA 1
ATOM 2595 C C . ASP A 1 320 ? 75.762 -42.391 -45.613 1.00 31.91 320 ASP A C 1
ATOM 2597 O O . ASP A 1 320 ? 74.760 -43.110 -45.598 1.00 31.91 320 ASP A O 1
ATOM 2601 N N . SER A 1 321 ? 76.032 -41.826 -46.810 1.00 35.31 321 SER A N 1
ATOM 2602 C CA . SER A 1 321 ? 76.947 -40.794 -47.369 1.00 35.31 321 SER A CA 1
ATOM 2603 C C . SER A 1 321 ? 76.309 -40.172 -48.661 1.00 35.31 321 SER A C 1
ATOM 2605 O O . SER A 1 321 ? 75.121 -40.362 -48.909 1.00 35.31 321 SER A O 1
ATOM 2607 N N . ASP A 1 322 ? 77.085 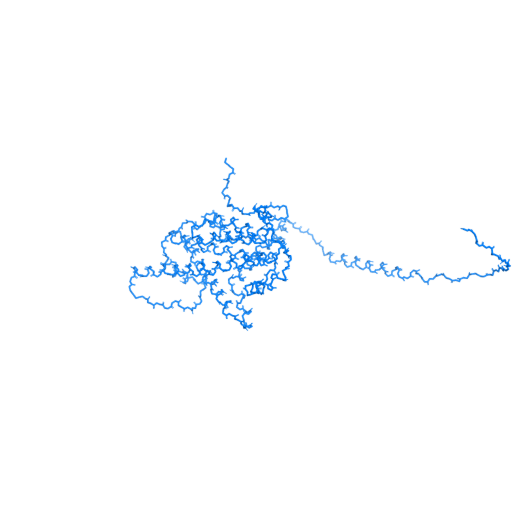-39.405 -49.448 1.00 32.44 322 ASP A N 1
ATOM 2608 C CA . ASP A 1 322 ? 77.034 -39.116 -50.910 1.00 32.44 322 ASP A CA 1
ATOM 2609 C C . ASP A 1 322 ? 75.709 -39.018 -51.714 1.00 32.44 322 ASP A C 1
ATOM 2611 O O . ASP A 1 322 ? 75.045 -40.013 -51.999 1.00 32.44 322 ASP A O 1
ATOM 2615 N N . SER A 1 323 ? 75.446 -37.843 -52.315 1.00 36.75 323 SER A N 1
ATOM 2616 C CA . SER A 1 323 ? 75.716 -37.569 -53.754 1.00 36.75 323 SER A CA 1
ATOM 2617 C C . SER A 1 323 ? 74.988 -36.305 -54.279 1.00 36.75 323 SER A C 1
ATOM 2619 O O . SER A 1 323 ? 74.065 -35.784 -53.658 1.00 36.75 323 SER A O 1
ATOM 2621 N N . SER A 1 324 ? 75.443 -35.785 -55.421 1.00 38.91 324 SER A N 1
ATOM 2622 C CA . SER A 1 324 ? 75.035 -34.530 -56.077 1.00 38.91 324 SER A CA 1
ATOM 2623 C C . SER A 1 324 ? 73.708 -34.585 -56.855 1.00 38.91 324 SER A C 1
ATOM 2625 O O . SER A 1 324 ? 73.375 -35.618 -57.429 1.00 38.91 324 SER A O 1
ATOM 2627 N N . GLY A 1 325 ? 73.044 -33.432 -57.018 1.00 34.34 325 GLY A N 1
ATOM 2628 C CA . GLY A 1 325 ? 71.957 -33.217 -57.987 1.00 34.34 325 GLY A CA 1
ATOM 2629 C C . GLY A 1 325 ? 71.530 -31.742 -58.066 1.00 34.34 325 GLY A C 1
ATOM 2630 O O . GLY A 1 325 ? 71.496 -31.066 -57.038 1.00 34.34 325 GLY A O 1
ATOM 2631 N N . SER A 1 326 ? 71.252 -31.239 -59.270 1.00 38.19 326 SER A N 1
ATOM 2632 C CA . SER A 1 326 ? 70.922 -29.834 -59.581 1.00 38.19 326 SER A CA 1
ATOM 2633 C C . SER A 1 326 ? 69.485 -29.665 -60.120 1.00 38.19 326 SER A C 1
ATOM 2635 O O . SER A 1 326 ? 68.737 -30.637 -60.185 1.00 38.19 326 SER A O 1
ATOM 2637 N N . ASP A 1 327 ? 69.150 -28.430 -60.530 1.00 39.88 327 ASP A N 1
ATOM 2638 C CA . ASP A 1 327 ? 68.051 -28.054 -61.450 1.00 39.88 327 ASP A CA 1
ATOM 2639 C C . ASP A 1 327 ? 66.619 -27.953 -60.841 1.00 39.88 327 ASP A C 1
ATOM 2641 O O . ASP A 1 327 ? 66.232 -28.753 -59.996 1.00 39.88 327 ASP A O 1
ATOM 2645 N N . PHE A 1 328 ? 65.826 -26.870 -61.013 1.00 36.00 328 PHE A N 1
ATOM 2646 C CA . PHE A 1 328 ? 65.367 -26.114 -62.214 1.00 36.00 328 PHE A CA 1
ATOM 2647 C C . PHE A 1 328 ? 64.216 -26.884 -62.913 1.00 36.00 328 PHE A C 1
ATOM 2649 O O . PHE A 1 328 ? 64.406 -28.035 -63.280 1.00 36.00 328 PHE A O 1
ATOM 2656 N N . THR A 1 329 ? 62.968 -26.404 -63.077 1.00 48.00 329 THR A N 1
ATOM 2657 C CA . THR A 1 329 ? 62.321 -25.059 -62.997 1.00 48.00 329 THR A CA 1
ATOM 2658 C C . THR A 1 329 ? 60.822 -25.190 -62.624 1.00 48.00 329 THR A C 1
ATOM 2660 O O . THR A 1 329 ? 60.294 -26.299 -62.699 1.00 48.00 329 THR A O 1
ATOM 2663 N N . PRO A 1 330 ? 60.090 -24.098 -62.304 1.00 60.91 330 PRO A N 1
ATOM 2664 C CA . PRO A 1 330 ? 58.629 -24.106 -62.205 1.00 60.91 330 PRO A CA 1
ATOM 2665 C C . PRO A 1 330 ? 57.931 -23.740 -63.532 1.00 60.91 330 PRO A C 1
ATOM 2667 O O . PRO A 1 330 ? 58.334 -22.792 -64.200 1.00 60.91 330 PRO A O 1
ATOM 2670 N N . TYR A 1 331 ? 56.836 -24.435 -63.845 1.00 43.16 331 TYR A N 1
ATOM 2671 C CA . TYR A 1 331 ? 55.736 -23.994 -64.720 1.00 43.16 331 TYR A CA 1
ATOM 2672 C C . TYR A 1 331 ? 54.436 -24.663 -64.223 1.00 43.16 331 TYR A C 1
ATOM 2674 O O . TYR A 1 331 ? 54.489 -25.792 -63.735 1.00 43.16 331 TYR A O 1
ATOM 2682 N N . GLY A 1 332 ? 53.269 -24.020 -64.299 1.00 45.06 332 GLY A N 1
ATOM 2683 C CA . GLY A 1 332 ? 52.993 -22.660 -64.787 1.00 45.06 332 GLY A CA 1
ATOM 2684 C C . GLY A 1 332 ? 51.579 -22.218 -64.429 1.00 45.06 332 GLY A C 1
ATOM 2685 O O . GLY A 1 332 ? 51.068 -22.725 -63.406 1.00 45.06 332 GLY A O 1
#

Organism: Oikopleura dioica (NCBI:txid34765)